Protein AF-A0A7S0EBN7-F1 (afdb_monomer_lite)

Organism: NCBI:txid3032

Foldseek 3Di:
DDDDDDDDDDDDDDDPPPPPLQQDFQRWKWFADPPPRFIFIFGFHDQDPDPCSQWTWTQGQQQRDTDIDGPVRIDHDDFQQWKWFDAQNDTFIWTFHDQDPNDTAIATPPDDGDRCDCVRDVRDNVRIGHDQFFDRQDFQAWKWFQDDDPPDHTDTFIFTFHGWDADPPRFIWTWTQTPVRDTDIFGRDNVTMTHDPVSSVCSVVVDPVVVVVVVVVVCVVVVVPDDPVVVVVVCVVVVNDDDDDPPDDDDDDDDDDDPDPPPPPQDQDDQPPPQKDFDAFQDFLLVVCSNNVADSVVQCVQVVVDPPRDRGDGDHGRDITGTDPCVVVCVVVDDDDDDDD

Sequence (341 aa):
KEPSTPSTPRLKLFSRDDCPGIIQENALVELRDDHDRTYGIGRIAEVPSGRDFAQVKIRMELHEDIVNCKVSAIRPLRANTPVEIELDGSWFRARVKNFENGIYVLSMEESKDIKVTEEHVPCCSQYIRLHRDIPSGRRGEVVEVRHKHGNAKRKWVTGEVISVGEGSGNDLQLSVKLQSGEEVKVPWNSEHARLSEEEKANIRSGSSQGEAALAEELTLKEMKDFGDDDVLAWMKVKGILGIKTDGSLARLEYLVHLGEEEEKNPKSVELPPGGVYTAIDGERVKDIAKRYGVNLAKVLELNSHYVGLQANSRLLHNTKIILPPRSHLRWLSGVPQCTEF

pLDDT: mean 75.25, std 21.84, range [22.0, 98.25]

Structure (mmCIF, N/CA/C/O backbone):
data_AF-A0A7S0EBN7-F1
#
_entry.id   AF-A0A7S0EBN7-F1
#
loop_
_atom_site.group_PDB
_atom_site.id
_atom_site.type_symbol
_atom_site.label_atom_id
_atom_site.label_alt_id
_atom_site.label_comp_id
_atom_site.label_asym_id
_atom_site.label_entity_id
_atom_site.label_seq_id
_atom_site.pdbx_PDB_ins_code
_atom_site.Cartn_x
_atom_site.Cartn_y
_atom_site.Cartn_z
_atom_site.occupancy
_atom_site.B_iso_or_equiv
_atom_site.auth_seq_id
_atom_site.auth_comp_id
_atom_site.auth_asym_id
_atom_site.auth_atom_id
_atom_site.pdbx_PDB_model_num
ATOM 1 N N . LYS A 1 1 ? 29.703 48.808 -24.747 1.00 48.81 1 LYS A N 1
ATOM 2 C CA . LYS A 1 1 ? 29.004 47.633 -25.321 1.00 48.81 1 LYS A CA 1
ATOM 3 C C . LYS A 1 1 ? 29.217 46.485 -24.351 1.00 48.81 1 LYS A C 1
ATOM 5 O O . LYS A 1 1 ? 30.275 45.876 -24.380 1.00 48.81 1 LYS A O 1
ATOM 10 N N . GLU A 1 2 ? 28.282 46.306 -23.426 1.00 39.97 2 GLU A N 1
ATOM 11 C CA . GLU A 1 2 ? 28.306 45.209 -22.455 1.00 39.97 2 GLU A CA 1
ATOM 12 C C . GLU A 1 2 ? 27.790 43.918 -23.114 1.00 39.97 2 GLU A C 1
ATOM 14 O O . GLU A 1 2 ? 26.939 44.005 -24.007 1.00 39.97 2 GLU A O 1
ATOM 19 N N . PRO A 1 3 ? 28.312 42.735 -22.741 1.00 42.38 3 PRO A N 1
ATOM 20 C CA . PRO A 1 3 ? 27.875 41.472 -23.317 1.00 42.38 3 PRO A CA 1
ATOM 21 C C . PRO A 1 3 ? 26.485 41.090 -22.794 1.00 42.38 3 PRO A C 1
ATOM 23 O O . PRO A 1 3 ? 26.247 41.022 -21.591 1.00 42.38 3 PRO A O 1
ATOM 26 N N . SER A 1 4 ? 25.568 40.834 -23.726 1.00 42.84 4 SER A N 1
ATOM 27 C CA . SER A 1 4 ? 24.212 40.360 -23.463 1.00 42.84 4 SER A CA 1
ATOM 28 C C . SER A 1 4 ? 24.235 39.018 -22.729 1.00 42.84 4 SER A C 1
ATOM 30 O O . SER A 1 4 ? 24.788 38.040 -23.235 1.00 42.84 4 SER A O 1
ATOM 32 N N . THR A 1 5 ? 23.600 38.965 -21.563 1.00 43.22 5 THR A N 1
ATOM 33 C CA . THR A 1 5 ? 23.312 37.733 -20.825 1.00 43.22 5 THR A CA 1
ATOM 34 C C . THR A 1 5 ? 22.406 36.810 -21.651 1.00 43.22 5 THR A C 1
ATOM 36 O O . THR A 1 5 ? 21.425 37.281 -22.233 1.00 43.22 5 THR A O 1
ATOM 39 N N . PRO A 1 6 ? 22.698 35.497 -21.726 1.00 31.48 6 PRO A N 1
ATOM 40 C CA . PRO A 1 6 ? 21.846 34.557 -22.439 1.00 31.48 6 PRO A CA 1
ATOM 41 C C . PRO A 1 6 ? 20.510 34.422 -21.705 1.00 31.48 6 PRO A C 1
ATOM 43 O O . PRO A 1 6 ? 20.455 34.109 -20.516 1.00 31.48 6 PRO A O 1
ATOM 46 N N . SER A 1 7 ? 19.426 34.686 -22.431 1.00 32.31 7 SER A N 1
ATOM 47 C CA . SER A 1 7 ? 18.057 34.535 -21.955 1.00 32.31 7 SER A CA 1
ATOM 48 C C . SER A 1 7 ? 17.787 33.084 -21.561 1.00 32.31 7 SER A C 1
ATOM 50 O O . SER A 1 7 ? 17.829 32.187 -22.404 1.00 32.31 7 SER A O 1
ATOM 52 N N . THR A 1 8 ? 17.470 32.866 -20.289 1.00 28.20 8 THR A N 1
ATOM 53 C CA . THR A 1 8 ? 16.968 31.597 -19.761 1.00 28.20 8 THR A CA 1
ATOM 54 C C . THR A 1 8 ? 15.712 31.180 -20.536 1.00 28.20 8 THR A C 1
ATOM 56 O O . THR A 1 8 ? 14.820 32.019 -20.719 1.00 28.20 8 THR A O 1
ATOM 59 N N . PRO A 1 9 ? 15.584 29.920 -20.991 1.00 24.27 9 PRO A N 1
ATOM 60 C CA . PRO A 1 9 ? 14.366 29.476 -21.650 1.00 24.27 9 PRO A CA 1
ATOM 61 C C . PRO A 1 9 ? 13.200 29.539 -20.657 1.00 24.27 9 PRO A C 1
ATOM 63 O O . PRO A 1 9 ? 13.160 28.831 -19.653 1.00 24.27 9 PRO A O 1
ATOM 66 N N . ARG A 1 10 ? 12.241 30.425 -20.941 1.00 28.11 10 ARG A N 1
ATOM 67 C CA . ARG A 1 10 ? 10.938 30.471 -20.274 1.00 28.11 10 ARG A CA 1
ATOM 68 C C . ARG A 1 10 ? 10.101 29.297 -20.774 1.00 28.11 10 ARG A C 1
ATOM 70 O O . ARG A 1 10 ? 9.486 29.394 -21.831 1.00 28.11 10 ARG A O 1
ATOM 77 N N . LEU A 1 11 ? 10.025 28.227 -19.992 1.00 22.00 11 LEU A N 1
ATOM 78 C CA . LEU A 1 11 ? 8.931 27.266 -20.102 1.00 22.00 11 LEU A CA 1
ATOM 79 C C . LEU A 1 11 ? 7.745 27.794 -19.288 1.00 22.00 11 LEU A C 1
ATOM 81 O O . LEU A 1 11 ? 7.757 27.806 -18.061 1.00 22.00 11 LEU A O 1
ATOM 85 N N . LYS A 1 12 ? 6.732 28.285 -20.004 1.00 27.62 12 LYS A N 1
ATOM 86 C CA . LYS A 1 12 ? 5.383 28.526 -19.492 1.00 27.62 12 LYS A CA 1
ATOM 87 C C . LYS A 1 12 ? 4.429 27.616 -20.253 1.00 27.62 12 LYS A C 1
ATOM 89 O O . LYS A 1 12 ? 4.254 27.812 -21.450 1.00 27.62 12 LYS A O 1
ATOM 94 N N . LEU A 1 13 ? 3.815 26.683 -19.531 1.00 22.42 13 LEU A N 1
ATOM 95 C CA . LEU A 1 13 ? 2.365 26.511 -19.364 1.00 22.42 13 LEU A CA 1
ATOM 96 C C . LEU A 1 13 ? 2.164 25.189 -18.610 1.00 22.42 13 LEU A C 1
ATOM 98 O O . LEU A 1 13 ? 2.277 24.116 -19.192 1.00 22.42 13 LEU A O 1
ATOM 102 N N . PHE A 1 14 ? 1.925 25.284 -17.300 1.00 27.69 14 PHE A N 1
ATOM 103 C CA . PHE A 1 14 ? 1.510 24.147 -16.482 1.00 27.69 14 PHE A CA 1
ATOM 104 C C . PHE A 1 14 ? 0.064 23.799 -16.845 1.00 27.69 14 PHE A C 1
ATOM 106 O O . PHE A 1 14 ? -0.834 24.639 -16.746 1.00 27.69 14 PHE A O 1
ATOM 113 N N . SER A 1 15 ? -0.109 22.581 -17.348 1.00 29.55 15 SER A N 1
ATOM 114 C CA . SER A 1 15 ? -1.389 21.936 -17.618 1.00 29.55 15 SER A CA 1
ATOM 115 C C . SER A 1 15 ? -1.891 21.257 -16.343 1.00 29.55 15 SER A C 1
ATOM 117 O O . SER A 1 15 ? -1.127 20.995 -15.423 1.00 29.55 15 SER A O 1
ATOM 119 N N . ARG A 1 16 ? -3.191 20.981 -16.320 1.00 33.75 16 ARG A N 1
ATOM 120 C CA . ARG A 1 16 ? -4.059 20.442 -15.262 1.00 33.75 16 ARG A CA 1
ATOM 121 C C . ARG A 1 16 ? -3.734 18.972 -14.885 1.00 33.75 16 ARG A C 1
ATOM 123 O O . ARG A 1 16 ? -4.637 18.228 -14.515 1.00 33.75 16 ARG A O 1
ATOM 130 N N . ASP A 1 17 ? -2.453 18.600 -14.981 1.00 36.44 17 ASP A N 1
ATOM 131 C CA . ASP A 1 17 ? -1.838 17.264 -14.907 1.00 36.44 17 ASP A CA 1
ATOM 132 C C . ASP A 1 17 ? -1.072 17.017 -13.582 1.00 36.44 17 ASP A C 1
ATOM 134 O O . ASP A 1 17 ? -0.189 16.164 -13.517 1.00 36.44 17 ASP A O 1
ATOM 138 N N . ASP A 1 18 ? -1.397 17.730 -12.498 1.00 40.16 18 ASP A N 1
ATOM 139 C CA . ASP A 1 18 ? -0.690 17.664 -11.203 1.00 40.16 18 ASP A CA 1
ATOM 140 C C . ASP A 1 18 ? -1.050 16.427 -10.342 1.00 40.16 18 ASP A C 1
ATOM 142 O O . ASP A 1 18 ? -1.353 16.541 -9.155 1.00 40.16 18 ASP A O 1
ATOM 146 N N . CYS A 1 19 ? -1.012 15.219 -10.913 1.00 47.03 19 CYS A N 1
ATOM 147 C CA . CYS A 1 19 ? -1.007 13.956 -10.152 1.00 47.03 19 CYS A CA 1
ATOM 148 C C . CYS A 1 19 ? 0.008 12.898 -10.659 1.00 47.03 19 CYS A C 1
ATOM 150 O O . CYS A 1 19 ? -0.277 11.704 -10.536 1.00 47.03 19 CYS A O 1
ATOM 152 N N . PRO A 1 20 ? 1.207 13.245 -11.185 1.00 50.91 20 PRO A N 1
ATOM 153 C CA . PRO A 1 20 ? 2.133 12.236 -11.719 1.00 50.91 20 PRO A CA 1
ATOM 154 C C . PRO A 1 20 ? 2.699 11.291 -10.640 1.00 50.91 20 PRO A C 1
ATOM 156 O O . PRO A 1 20 ? 3.229 10.231 -10.964 1.00 50.91 20 PRO A O 1
ATOM 159 N N . GLY A 1 21 ? 2.589 11.654 -9.356 1.00 60.09 21 GLY A N 1
ATOM 160 C CA . GLY A 1 21 ? 3.093 10.839 -8.247 1.00 60.09 21 GLY A CA 1
ATOM 161 C C . GLY A 1 21 ? 2.123 9.774 -7.725 1.00 60.09 21 GLY A C 1
ATOM 162 O O . GLY A 1 21 ? 2.570 8.784 -7.166 1.00 60.09 21 GLY A O 1
ATOM 163 N N . ILE A 1 22 ? 0.807 9.961 -7.877 1.00 63.28 22 ILE A N 1
ATOM 164 C CA . ILE A 1 22 ? -0.190 9.067 -7.252 1.00 63.28 22 ILE A CA 1
ATOM 165 C C . ILE A 1 22 ? -0.503 7.880 -8.159 1.00 63.28 22 ILE A C 1
ATOM 167 O O . ILE A 1 22 ? -0.704 6.770 -7.680 1.00 63.28 22 ILE A O 1
ATOM 171 N N . ILE A 1 23 ? -0.548 8.112 -9.472 1.00 80.44 23 ILE A N 1
ATOM 172 C CA . ILE A 1 23 ? -0.975 7.122 -10.462 1.00 80.44 23 ILE A CA 1
ATOM 173 C C . ILE A 1 23 ? 0.239 6.320 -10.934 1.00 80.44 23 ILE A C 1
ATOM 175 O O . ILE A 1 23 ? 0.684 6.429 -12.074 1.00 80.44 23 ILE A O 1
ATOM 179 N N . GLN A 1 24 ? 0.813 5.548 -10.020 1.00 85.12 24 GLN A N 1
ATOM 180 C CA . GLN A 1 24 ? 1.884 4.602 -10.315 1.00 85.12 24 GLN A CA 1
ATOM 181 C C . GLN A 1 24 ? 1.431 3.205 -9.912 1.00 85.12 24 GLN A C 1
ATOM 183 O O . GLN A 1 24 ? 0.720 3.042 -8.921 1.00 85.12 24 GLN A O 1
ATOM 188 N N . GLU A 1 25 ? 1.828 2.189 -10.673 1.00 85.94 25 GLU A N 1
ATOM 189 C CA . GLU A 1 25 ? 1.568 0.805 -10.283 1.00 85.94 25 GLU A CA 1
ATOM 190 C C . GLU A 1 25 ? 2.145 0.530 -8.887 1.00 85.94 25 GLU A C 1
ATOM 192 O O . GLU A 1 25 ? 3.212 1.013 -8.511 1.00 85.94 25 GLU A O 1
ATOM 197 N N . ASN A 1 26 ? 1.396 -0.233 -8.100 1.00 85.25 26 ASN A N 1
ATOM 198 C CA . ASN A 1 26 ? 1.597 -0.527 -6.686 1.00 85.25 26 ASN A CA 1
ATOM 199 C C . ASN A 1 26 ? 1.487 0.663 -5.719 1.00 85.25 26 ASN A C 1
ATOM 201 O O . ASN A 1 26 ? 1.681 0.454 -4.513 1.00 85.25 26 ASN A O 1
ATOM 205 N N . ALA A 1 27 ? 1.162 1.881 -6.174 1.00 86.06 27 ALA A N 1
ATOM 206 C CA . ALA A 1 27 ? 0.922 3.025 -5.290 1.00 86.06 27 ALA A CA 1
ATOM 207 C C . ALA A 1 27 ? -0.227 2.726 -4.321 1.00 86.06 27 ALA A C 1
ATOM 209 O O . ALA A 1 27 ? -1.299 2.291 -4.742 1.00 86.06 27 ALA A O 1
ATOM 210 N N . LEU A 1 28 ? 0.011 2.942 -3.025 1.00 86.62 28 LEU A N 1
ATOM 211 C CA . LEU A 1 28 ? -0.984 2.748 -1.974 1.00 86.62 28 LEU A CA 1
ATOM 212 C C . LEU A 1 28 ? -1.903 3.972 -1.944 1.00 86.62 28 LEU A C 1
ATOM 214 O O . LEU A 1 28 ? -1.422 5.096 -1.829 1.00 86.62 28 LEU A O 1
ATOM 218 N N . VAL A 1 29 ? -3.207 3.762 -2.075 1.00 91.19 29 VAL A N 1
ATOM 219 C CA . VAL A 1 29 ? -4.201 4.828 -2.231 1.00 91.19 29 VAL A CA 1
ATOM 220 C C . VAL A 1 29 ? -5.430 4.561 -1.369 1.00 91.19 29 VAL A C 1
ATOM 222 O O . VAL A 1 29 ? -5.769 3.415 -1.073 1.00 91.19 29 VAL A O 1
ATOM 225 N N . GLU A 1 30 ? -6.122 5.632 -0.988 1.00 89.50 30 GLU A N 1
ATOM 226 C CA . GLU A 1 30 ? -7.495 5.547 -0.493 1.00 89.50 30 GLU A CA 1
ATOM 227 C C . GLU A 1 30 ? -8.447 5.632 -1.685 1.00 89.50 30 GLU A C 1
ATOM 229 O O . GLU A 1 30 ? -8.383 6.575 -2.479 1.00 89.50 30 GLU A O 1
ATOM 234 N N . LEU A 1 31 ? -9.344 4.661 -1.787 1.00 90.69 31 LEU A N 1
ATOM 235 C CA . LEU A 1 31 ? -10.427 4.611 -2.754 1.00 90.69 31 LEU A CA 1
ATOM 236 C C . LEU A 1 31 ? -11.720 5.050 -2.074 1.00 90.69 31 LEU A C 1
ATOM 238 O O . LEU A 1 31 ? -12.110 4.476 -1.064 1.00 90.69 31 LEU A O 1
ATOM 242 N N . ARG A 1 32 ? -12.405 6.039 -2.638 1.00 88.69 32 ARG A N 1
ATOM 243 C CA . ARG A 1 32 ? -13.761 6.412 -2.240 1.00 88.69 32 ARG A CA 1
ATOM 244 C C . ARG A 1 32 ? -14.781 5.544 -2.970 1.00 88.69 32 ARG A C 1
ATOM 246 O O . ARG A 1 32 ? -14.778 5.523 -4.199 1.00 88.69 32 ARG A O 1
ATOM 253 N N . ASP A 1 33 ? -15.683 4.911 -2.233 1.00 81.94 33 ASP A N 1
ATOM 254 C CA . ASP A 1 33 ? -16.882 4.311 -2.813 1.00 81.94 33 ASP A CA 1
ATOM 255 C C . ASP A 1 33 ? -17.941 5.410 -3.028 1.00 81.94 33 ASP A C 1
ATOM 257 O O . ASP A 1 33 ? -18.313 6.155 -2.114 1.00 81.94 33 ASP A O 1
ATOM 261 N N . ASP A 1 34 ? -18.392 5.568 -4.273 1.00 80.19 34 ASP A N 1
ATOM 262 C CA . ASP A 1 34 ? -19.379 6.580 -4.654 1.00 80.19 34 ASP A CA 1
ATOM 263 C C . ASP A 1 34 ? -20.783 6.267 -4.100 1.00 80.19 34 ASP A C 1
ATOM 265 O O . ASP A 1 34 ? -21.582 7.192 -3.915 1.00 80.19 34 ASP A O 1
ATOM 269 N N . HIS A 1 35 ? -21.094 4.997 -3.816 1.00 77.06 35 HIS A N 1
ATOM 270 C CA . HIS A 1 35 ? -22.419 4.569 -3.371 1.00 77.06 35 HIS A CA 1
ATOM 271 C C . HIS A 1 35 ? -22.694 4.928 -1.913 1.00 77.06 35 HIS A C 1
ATOM 273 O O . HIS A 1 35 ? -23.762 5.458 -1.601 1.00 77.06 35 HIS A O 1
ATOM 279 N N . ASP A 1 36 ? -21.741 4.668 -1.023 1.00 75.81 36 ASP A N 1
ATOM 280 C CA . ASP A 1 36 ? -21.916 4.848 0.421 1.00 75.81 36 ASP A CA 1
ATOM 281 C C . ASP A 1 36 ? -20.991 5.918 1.025 1.00 75.81 36 ASP A C 1
ATOM 283 O O . ASP A 1 36 ? -21.105 6.243 2.208 1.00 75.81 36 ASP A O 1
ATOM 287 N N . ARG A 1 37 ? -20.135 6.539 0.198 1.00 77.38 37 ARG A N 1
ATOM 288 C CA . ARG A 1 37 ? -19.129 7.534 0.603 1.00 77.38 37 ARG A CA 1
ATOM 289 C C . ARG A 1 37 ? -18.125 6.996 1.620 1.00 77.38 37 ARG A C 1
ATOM 291 O O . ARG A 1 37 ? -17.497 7.800 2.315 1.00 77.38 37 ARG A O 1
ATOM 298 N N . THR A 1 38 ? -17.971 5.680 1.705 1.00 76.31 38 THR A N 1
ATOM 299 C CA . THR A 1 38 ? -16.921 5.061 2.503 1.00 76.31 38 THR A CA 1
ATOM 300 C C . THR A 1 38 ? -15.591 5.123 1.766 1.00 76.31 38 THR A C 1
ATOM 302 O O . THR A 1 38 ? -15.512 5.479 0.585 1.00 76.31 38 THR A O 1
ATOM 305 N N . TYR A 1 39 ? -14.521 4.846 2.503 1.00 80.44 39 TYR A N 1
ATOM 306 C CA . TYR A 1 39 ? -13.183 4.773 1.950 1.00 80.44 39 TYR A CA 1
ATOM 307 C C . TYR A 1 39 ? -12.607 3.392 2.224 1.00 80.44 39 TYR A C 1
ATOM 309 O O . TYR A 1 39 ? -12.605 2.944 3.368 1.00 80.44 39 TYR A O 1
ATOM 317 N N . GLY A 1 40 ? -12.114 2.747 1.174 1.00 82.38 40 GLY A N 1
ATOM 318 C CA . GLY A 1 40 ? -11.268 1.567 1.256 1.00 82.38 40 GLY A CA 1
ATOM 319 C C . GLY A 1 40 ? -9.817 1.929 0.955 1.00 82.38 40 GLY A C 1
ATOM 320 O O . GLY A 1 40 ? -9.523 3.009 0.443 1.00 82.38 40 GLY A O 1
ATOM 321 N N . ILE A 1 41 ? -8.894 1.023 1.259 1.00 86.38 41 ILE A N 1
ATOM 322 C CA . ILE A 1 41 ? -7.474 1.192 0.940 1.00 86.38 41 ILE A CA 1
ATOM 323 C C . ILE A 1 41 ? -7.040 0.055 0.024 1.00 86.38 41 ILE A C 1
ATOM 325 O O . ILE A 1 41 ? -7.359 -1.114 0.251 1.00 86.38 41 ILE A O 1
ATOM 329 N N . GLY A 1 42 ? -6.298 0.409 -1.017 1.00 89.12 42 GLY A N 1
ATOM 330 C CA . GLY A 1 42 ? -5.780 -0.551 -1.977 1.00 89.12 42 GLY A CA 1
ATOM 331 C C . GLY A 1 42 ? -4.552 -0.029 -2.700 1.00 89.12 42 GLY A C 1
ATOM 332 O O . GLY A 1 42 ? -4.107 1.099 -2.490 1.00 89.12 42 GLY A O 1
ATOM 333 N N . ARG A 1 43 ? -3.998 -0.868 -3.566 1.00 91.88 43 ARG A N 1
ATOM 334 C CA . ARG A 1 43 ? -2.891 -0.531 -4.454 1.00 91.88 43 ARG A CA 1
ATOM 335 C C . ARG A 1 43 ? -3.358 -0.421 -5.882 1.00 91.88 43 ARG A C 1
ATOM 337 O O . ARG A 1 43 ? -4.135 -1.254 -6.333 1.00 91.88 43 ARG A O 1
ATOM 344 N N . ILE A 1 44 ? -2.820 0.531 -6.626 1.00 91.75 44 ILE A N 1
ATOM 345 C CA . ILE A 1 44 ? -3.031 0.581 -8.073 1.00 91.75 44 ILE A CA 1
ATOM 346 C C . ILE A 1 44 ? -2.399 -0.667 -8.702 1.00 91.75 44 ILE A C 1
ATOM 348 O O . ILE A 1 44 ? -1.185 -0.820 -8.705 1.00 91.75 44 ILE A O 1
ATOM 352 N N . ALA A 1 45 ? -3.223 -1.581 -9.200 1.00 92.38 45 ALA A N 1
ATOM 353 C CA . ALA A 1 45 ? -2.787 -2.826 -9.822 1.00 92.38 45 ALA A CA 1
ATOM 354 C C . ALA A 1 45 ? -2.401 -2.625 -11.291 1.00 92.38 45 ALA A C 1
ATOM 356 O O . ALA A 1 45 ? -1.461 -3.249 -11.765 1.00 92.38 45 ALA A O 1
ATOM 357 N N . GLU A 1 46 ? -3.131 -1.762 -12.000 1.00 92.38 46 GLU A N 1
ATOM 358 C CA . GLU A 1 46 ? -2.900 -1.476 -13.416 1.00 92.38 46 GLU A CA 1
ATOM 359 C C . GLU A 1 46 ? -3.274 -0.021 -13.704 1.00 92.38 46 GLU A C 1
ATOM 361 O O . GLU A 1 46 ? -4.378 0.433 -13.366 1.00 92.38 46 GLU A O 1
ATOM 366 N N . VAL A 1 47 ? -2.357 0.699 -14.350 1.00 90.38 47 VAL A N 1
ATOM 367 C CA . VAL A 1 47 ? -2.627 2.016 -14.932 1.00 90.38 47 VAL A CA 1
ATOM 368 C C . VAL A 1 47 ? -2.855 1.806 -16.429 1.00 90.38 47 VAL A C 1
ATOM 370 O O . VAL A 1 47 ? -1.917 1.408 -17.122 1.00 90.38 47 VAL A O 1
ATOM 373 N N . PRO A 1 48 ? -4.068 2.040 -16.962 1.00 86.50 48 PRO A N 1
ATOM 374 C CA . PRO A 1 48 ? -4.322 1.799 -18.373 1.00 86.50 48 PRO A CA 1
ATOM 375 C C . PRO A 1 48 ? -3.392 2.647 -19.243 1.00 86.50 48 PRO A C 1
ATOM 377 O O . PRO A 1 48 ? -3.234 3.854 -19.047 1.00 86.50 48 PRO A O 1
ATOM 380 N N . SER A 1 49 ? -2.777 2.000 -20.231 1.00 78.56 49 SER A N 1
ATOM 381 C CA . SER A 1 49 ? -1.951 2.679 -21.224 1.00 78.56 49 SER A CA 1
ATOM 382 C C . SER A 1 49 ? -2.853 3.332 -22.278 1.00 78.56 49 SER A C 1
ATOM 384 O O . SER A 1 49 ? -3.570 2.661 -23.016 1.00 78.56 49 SER A O 1
ATOM 386 N N . GLY A 1 50 ? -2.876 4.665 -22.341 1.00 77.38 50 GLY A N 1
ATOM 387 C CA . GLY A 1 50 ? -3.727 5.387 -23.290 1.00 77.38 50 GLY A CA 1
ATOM 388 C C . GLY A 1 50 ? -3.962 6.843 -22.905 1.00 77.38 50 GLY A C 1
ATOM 389 O O . GLY A 1 50 ? -3.396 7.337 -21.939 1.00 77.38 50 GLY A O 1
ATOM 390 N N . ARG A 1 51 ? -4.796 7.553 -23.676 1.00 72.88 51 ARG A N 1
ATOM 391 C CA . ARG A 1 51 ? -5.234 8.918 -23.316 1.00 72.88 51 ARG A CA 1
ATOM 392 C C . ARG A 1 51 ? -6.340 8.924 -22.258 1.00 72.88 51 ARG A C 1
ATOM 394 O O . ARG A 1 51 ? -6.592 9.964 -21.658 1.00 72.88 51 ARG A O 1
ATOM 401 N N . ASP A 1 52 ? -6.961 7.773 -22.019 1.00 70.81 52 ASP A N 1
ATOM 402 C CA . ASP A 1 52 ? -8.079 7.625 -21.097 1.00 70.81 52 ASP A CA 1
ATOM 403 C C . ASP A 1 52 ? -7.587 7.185 -19.713 1.00 70.81 52 ASP A C 1
ATOM 405 O O . ASP A 1 52 ? -7.867 6.085 -19.246 1.00 70.81 52 ASP A O 1
ATOM 409 N N . PHE A 1 53 ? -6.906 8.091 -19.005 1.00 74.25 53 PHE A N 1
ATOM 410 C CA . PHE A 1 53 ? -6.595 7.951 -17.570 1.00 74.25 53 PHE A CA 1
ATOM 411 C C . PHE A 1 53 ? -7.838 8.137 -16.682 1.00 74.25 53 PHE A C 1
ATOM 413 O O . PHE A 1 53 ? -7.752 8.579 -15.540 1.00 74.25 53 PHE A O 1
ATOM 420 N N . ALA A 1 54 ? -9.034 7.875 -17.212 1.00 85.94 54 ALA A N 1
ATOM 421 C CA . ALA A 1 54 ? -10.274 8.078 -16.481 1.00 85.94 54 ALA A CA 1
ATOM 422 C C . ALA A 1 54 ? -10.464 7.016 -15.393 1.00 85.94 54 ALA A C 1
ATOM 424 O O . ALA A 1 54 ? -11.142 7.289 -14.401 1.00 85.94 54 ALA A O 1
ATOM 425 N N . GLN A 1 55 ? -9.879 5.828 -15.574 1.00 91.62 55 GLN A N 1
ATOM 426 C CA . GLN A 1 55 ? -10.032 4.688 -14.678 1.00 91.62 55 GLN A CA 1
ATOM 427 C C . GLN A 1 55 ? -8.687 4.040 -14.349 1.00 91.62 55 GLN A C 1
ATOM 429 O O . GLN A 1 55 ? -7.756 4.110 -15.141 1.00 91.62 55 GLN A O 1
ATOM 434 N N . VAL A 1 56 ? -8.599 3.404 -13.187 1.00 93.12 56 VAL A N 1
ATOM 435 C CA . VAL A 1 56 ? -7.481 2.545 -12.776 1.00 93.12 56 VAL A CA 1
ATOM 436 C C . VAL A 1 56 ? -8.036 1.268 -12.157 1.00 93.12 56 VAL A C 1
ATOM 438 O O . VAL A 1 56 ? -9.148 1.265 -11.620 1.00 93.12 56 VAL A O 1
ATOM 441 N N . LYS A 1 57 ? -7.263 0.182 -12.222 1.00 93.62 57 LYS A N 1
ATOM 442 C CA . LYS A 1 57 ? -7.559 -1.027 -11.448 1.00 93.62 57 LYS A CA 1
ATOM 443 C C . LYS A 1 57 ? -6.864 -0.929 -10.108 1.00 93.62 57 LYS A C 1
ATOM 445 O O . LYS A 1 57 ? -5.663 -0.672 -10.064 1.00 93.62 57 LYS A O 1
ATOM 450 N N . ILE A 1 58 ? -7.593 -1.170 -9.029 1.00 91.81 58 ILE A N 1
ATOM 451 C CA . ILE A 1 58 ? -7.057 -1.188 -7.671 1.00 91.81 58 ILE A CA 1
ATOM 452 C C . ILE A 1 58 ? -7.212 -2.582 -7.092 1.00 91.81 58 ILE A C 1
ATOM 454 O O . ILE A 1 58 ? -8.322 -3.096 -7.053 1.00 91.81 58 ILE A O 1
ATOM 458 N N . ARG A 1 59 ? -6.115 -3.163 -6.606 1.00 92.75 59 ARG A N 1
ATOM 459 C CA . ARG A 1 59 ? -6.125 -4.353 -5.755 1.00 92.75 59 ARG A CA 1
ATOM 460 C C . ARG A 1 59 ? -6.321 -3.929 -4.301 1.00 92.75 59 ARG A C 1
ATOM 462 O O . ARG A 1 59 ? -5.491 -3.197 -3.764 1.00 92.75 59 ARG A O 1
ATOM 469 N N . MET A 1 60 ? -7.389 -4.378 -3.660 1.00 87.56 60 MET A N 1
ATOM 470 C CA . MET A 1 60 ? -7.680 -4.066 -2.258 1.00 87.56 60 MET A CA 1
ATOM 471 C C . MET A 1 60 ? -6.715 -4.822 -1.328 1.00 87.56 60 MET A C 1
ATOM 473 O O . MET A 1 60 ? -6.517 -6.021 -1.496 1.00 87.56 60 MET A O 1
ATOM 477 N N . GLU A 1 61 ? -6.119 -4.142 -0.340 1.00 80.44 61 GLU A N 1
ATOM 478 C CA . GLU A 1 61 ? -5.042 -4.716 0.502 1.00 80.44 61 GLU A CA 1
ATOM 479 C C . GLU A 1 61 ? -5.485 -5.910 1.361 1.00 80.44 61 GLU A C 1
ATOM 481 O O . GLU A 1 61 ? -4.661 -6.750 1.706 1.00 80.44 61 GLU A O 1
ATOM 486 N N . LEU A 1 62 ? -6.768 -5.986 1.724 1.00 74.38 62 LEU A N 1
ATOM 487 C CA . LEU A 1 62 ? -7.264 -6.979 2.687 1.00 74.38 62 LEU A CA 1
ATOM 488 C C . LEU A 1 62 ? -8.079 -8.112 2.061 1.00 74.38 62 LEU A C 1
ATOM 490 O O . LEU A 1 62 ? -8.267 -9.140 2.704 1.00 74.38 62 LEU A O 1
ATOM 494 N N . HIS A 1 63 ? -8.534 -7.948 0.820 1.00 71.62 63 HIS A N 1
ATOM 495 C CA . HIS A 1 63 ? -9.398 -8.927 0.151 1.00 71.62 63 HIS A CA 1
ATOM 496 C C . HIS A 1 63 ? -8.832 -9.430 -1.178 1.00 71.62 63 HIS A C 1
ATOM 498 O O . HIS A 1 63 ? -9.434 -10.295 -1.794 1.00 71.62 63 HIS A O 1
ATOM 504 N N . GLU A 1 64 ? -7.699 -8.890 -1.640 1.00 79.19 64 GLU A N 1
ATOM 505 C CA . GLU A 1 64 ? -7.089 -9.181 -2.950 1.00 79.19 64 GLU A CA 1
ATOM 506 C C . GLU A 1 64 ? -7.983 -8.898 -4.179 1.00 79.19 64 GLU A C 1
ATOM 508 O O . GLU A 1 64 ? -7.508 -8.987 -5.314 1.00 79.19 64 GLU A O 1
ATOM 513 N N . ASP A 1 65 ? -9.227 -8.456 -3.971 1.00 86.56 65 ASP A N 1
ATOM 514 C CA . ASP A 1 65 ? -10.163 -8.038 -5.010 1.00 86.56 65 ASP A CA 1
ATOM 515 C C . ASP A 1 65 ? -9.592 -6.923 -5.883 1.00 86.56 65 ASP A C 1
ATOM 517 O O . ASP A 1 65 ? -8.988 -5.965 -5.390 1.00 86.56 65 ASP A O 1
ATOM 521 N N . ILE A 1 66 ? -9.846 -7.013 -7.190 1.00 90.69 66 ILE A N 1
ATOM 522 C CA . ILE A 1 66 ? -9.489 -5.973 -8.155 1.00 90.69 66 ILE A CA 1
ATOM 523 C C . ILE A 1 66 ? -10.740 -5.184 -8.539 1.00 90.69 66 ILE A C 1
ATOM 525 O O . ILE A 1 66 ? -11.651 -5.709 -9.177 1.00 90.69 66 ILE A O 1
ATOM 529 N N . VAL A 1 67 ? -10.758 -3.896 -8.203 1.00 91.19 67 VAL A N 1
ATOM 530 C CA . VAL A 1 67 ? -11.865 -2.977 -8.480 1.00 91.19 67 VAL A CA 1
ATOM 531 C C . VAL A 1 67 ? -11.456 -1.981 -9.563 1.00 91.19 67 VAL A C 1
ATOM 533 O O . VAL A 1 67 ? -10.386 -1.378 -9.495 1.00 91.19 67 VAL A O 1
ATOM 536 N N . ASN A 1 68 ? -12.318 -1.779 -10.562 1.00 92.75 68 ASN A N 1
ATOM 537 C CA . ASN A 1 68 ? -12.174 -0.678 -11.516 1.00 92.75 68 ASN A CA 1
ATOM 538 C C . ASN A 1 68 ? -12.758 0.592 -10.898 1.00 92.75 68 ASN A C 1
ATOM 540 O O . ASN A 1 68 ? -13.946 0.630 -10.577 1.00 92.75 68 ASN A O 1
ATOM 544 N N . CYS A 1 69 ? -11.964 1.648 -10.768 1.00 90.88 69 CYS A N 1
ATOM 545 C CA . CYS A 1 69 ? -12.430 2.905 -10.195 1.00 90.88 69 CYS A CA 1
ATOM 546 C C . CYS A 1 69 ? -11.993 4.103 -11.030 1.00 90.88 69 CYS A C 1
ATOM 548 O O . CYS A 1 69 ? -11.035 4.038 -11.798 1.00 90.88 69 CYS A O 1
ATOM 550 N N . LYS A 1 70 ? -12.709 5.222 -10.887 1.00 92.31 70 LYS A N 1
ATOM 551 C CA . LYS A 1 70 ? -12.308 6.479 -11.521 1.00 92.31 70 LYS A CA 1
ATOM 552 C C . LYS A 1 70 ? -11.097 7.056 -10.800 1.00 92.31 70 LYS A C 1
ATOM 554 O O . LYS A 1 70 ? -11.075 7.063 -9.575 1.00 92.31 70 LYS A O 1
ATOM 559 N N . VAL A 1 71 ? -10.166 7.670 -11.527 1.00 90.31 71 VAL A N 1
ATOM 560 C CA . VAL A 1 71 ? -9.035 8.390 -10.904 1.00 90.31 71 VAL A CA 1
ATOM 561 C C . VAL A 1 71 ? -9.517 9.517 -9.979 1.00 90.31 71 VAL A C 1
ATOM 563 O O . VAL A 1 71 ? -8.897 9.808 -8.969 1.00 90.31 71 VAL A O 1
ATOM 566 N N . SER A 1 72 ? -10.683 10.112 -10.234 1.00 89.88 72 SER A N 1
ATOM 567 C CA . SER A 1 72 ? -11.273 11.097 -9.315 1.00 89.88 72 SER A CA 1
ATOM 568 C C . SER A 1 72 ? -11.719 10.517 -7.963 1.00 89.88 72 SER A C 1
ATOM 570 O O . SER A 1 72 ? -12.003 11.284 -7.045 1.00 89.88 72 SER A O 1
ATOM 572 N N . ALA A 1 73 ? -11.844 9.192 -7.853 1.00 90.31 73 ALA A N 1
ATOM 573 C CA . ALA A 1 73 ? -12.231 8.490 -6.632 1.00 90.31 73 ALA A CA 1
ATOM 574 C C . ALA A 1 73 ? -11.020 8.051 -5.794 1.00 90.31 73 ALA A C 1
ATOM 576 O O . ALA A 1 73 ? -11.207 7.588 -4.670 1.00 90.31 73 ALA A O 1
ATOM 577 N N . ILE A 1 74 ? -9.796 8.199 -6.309 1.00 91.38 74 ILE A N 1
ATOM 578 C CA . ILE A 1 74 ? -8.570 7.788 -5.619 1.00 91.38 74 ILE A CA 1
ATOM 579 C C . ILE A 1 74 ? -7.859 9.013 -5.059 1.00 91.38 74 ILE A C 1
ATOM 581 O O . ILE A 1 74 ? -7.873 10.092 -5.655 1.00 91.38 74 ILE A O 1
ATOM 585 N N . ARG A 1 75 ? -7.204 8.854 -3.915 1.00 91.19 75 ARG A N 1
ATOM 586 C CA . ARG A 1 75 ? -6.323 9.881 -3.357 1.00 91.19 75 ARG A CA 1
ATOM 587 C C . ARG A 1 75 ? -5.184 9.249 -2.556 1.00 91.19 75 ARG A C 1
ATOM 589 O O . ARG A 1 75 ? -5.271 8.069 -2.213 1.00 91.19 75 ARG A O 1
ATOM 596 N N . PRO A 1 76 ? -4.136 10.012 -2.210 1.00 89.56 76 PRO A N 1
ATOM 597 C CA . PRO A 1 76 ? -3.130 9.531 -1.278 1.00 89.56 76 PRO A CA 1
ATOM 598 C C . PRO A 1 76 ? -3.756 9.228 0.086 1.00 89.56 76 PRO A C 1
ATOM 600 O O . PRO A 1 76 ? -4.734 9.875 0.470 1.00 89.56 76 PRO A O 1
ATOM 603 N N . LEU A 1 77 ? -3.142 8.312 0.841 1.00 87.06 77 LEU A N 1
ATOM 604 C CA . LEU A 1 77 ? -3.422 8.154 2.266 1.00 87.06 77 LEU A CA 1
ATOM 605 C C . LEU A 1 77 ? -3.403 9.499 2.998 1.00 87.06 77 LEU A C 1
ATOM 607 O O . LEU A 1 77 ? -2.501 10.322 2.804 1.00 87.06 77 LEU A O 1
ATOM 611 N N . ARG A 1 78 ? -4.393 9.707 3.865 1.00 87.81 78 ARG A N 1
ATOM 612 C CA . ARG A 1 78 ? -4.505 10.915 4.683 1.00 87.81 78 ARG A CA 1
ATOM 613 C C . ARG A 1 78 ? -3.415 10.993 5.736 1.00 87.81 78 ARG A C 1
ATOM 615 O O . ARG A 1 78 ? -2.904 9.974 6.200 1.00 87.81 78 ARG A O 1
ATOM 622 N N . ALA A 1 79 ? -3.155 12.212 6.200 1.00 87.44 79 ALA A N 1
ATOM 623 C CA . ALA A 1 79 ? -2.426 12.426 7.440 1.00 87.44 79 ALA A CA 1
ATOM 624 C C . ALA A 1 79 ? -3.071 11.644 8.604 1.00 87.44 79 ALA A C 1
ATOM 626 O O . ALA A 1 79 ? -4.283 11.442 8.644 1.00 87.44 79 ALA A O 1
ATOM 627 N N . ASN A 1 80 ? -2.240 11.205 9.542 1.00 85.38 80 ASN A N 1
ATOM 628 C CA . ASN A 1 80 ? -2.528 10.328 10.673 1.00 85.38 80 ASN A CA 1
ATOM 629 C C . ASN A 1 80 ? -2.984 8.902 10.333 1.00 85.38 80 ASN A C 1
ATOM 631 O O . ASN A 1 80 ? -3.194 8.125 11.273 1.00 85.38 80 ASN A O 1
ATOM 635 N N . THR A 1 81 ? -3.066 8.526 9.049 1.00 86.12 81 THR A N 1
ATOM 636 C CA . THR A 1 81 ? -3.388 7.148 8.650 1.00 86.12 81 THR A CA 1
ATOM 637 C C . THR A 1 81 ? -2.318 6.196 9.184 1.00 86.12 81 THR A C 1
ATOM 639 O O . THR A 1 81 ? -1.132 6.388 8.889 1.00 86.12 81 THR A O 1
ATOM 642 N N . PRO A 1 82 ? -2.703 5.201 9.995 1.00 86.62 82 PRO A N 1
ATOM 643 C CA . PRO A 1 82 ? -1.774 4.242 10.568 1.00 86.62 82 PRO A CA 1
ATOM 644 C C . PRO A 1 82 ? -1.350 3.202 9.525 1.00 86.62 82 PRO A C 1
ATOM 646 O O . PRO A 1 82 ? -2.180 2.564 8.878 1.00 86.62 82 PRO A O 1
ATOM 649 N N . VAL A 1 83 ? -0.042 3.027 9.380 1.00 89.94 83 VAL A N 1
ATOM 650 C CA . VAL A 1 83 ? 0.588 2.140 8.399 1.00 89.94 83 VAL A CA 1
ATOM 651 C C . VAL A 1 83 ? 1.710 1.340 9.056 1.00 89.94 83 VAL A C 1
ATOM 653 O O . VAL A 1 83 ? 2.204 1.685 10.129 1.00 89.94 83 VAL A O 1
ATOM 656 N N . GLU A 1 84 ? 2.129 0.266 8.407 1.00 88.94 84 GLU A N 1
ATOM 657 C CA . GLU A 1 84 ? 3.384 -0.416 8.695 1.00 88.94 84 GLU A CA 1
ATOM 658 C C . GLU A 1 84 ? 4.357 -0.169 7.544 1.00 88.94 84 GLU A C 1
ATOM 660 O O . GLU A 1 84 ? 3.961 -0.236 6.380 1.00 88.94 84 GLU A O 1
ATOM 665 N N . ILE A 1 85 ? 5.620 0.103 7.863 1.00 89.19 85 ILE A N 1
ATOM 666 C CA . ILE A 1 85 ? 6.698 0.236 6.884 1.00 89.19 85 ILE A CA 1
ATOM 667 C C . ILE A 1 85 ? 7.740 -0.864 7.077 1.00 89.19 85 ILE A C 1
ATOM 669 O O . ILE A 1 85 ? 8.149 -1.141 8.203 1.00 89.19 85 ILE A O 1
ATOM 673 N N . GLU A 1 86 ? 8.165 -1.494 5.989 1.00 86.62 86 GLU A N 1
ATOM 674 C CA . GLU A 1 86 ? 9.265 -2.454 5.987 1.00 86.62 86 GLU A CA 1
ATOM 675 C C . GLU A 1 86 ? 10.609 -1.726 5.863 1.00 86.62 86 GLU A C 1
ATOM 677 O O . GLU A 1 86 ? 10.869 -1.048 4.870 1.00 86.62 86 GLU A O 1
ATOM 682 N N . LEU A 1 87 ? 11.467 -1.875 6.872 1.00 82.88 87 LEU A N 1
ATOM 683 C CA . LEU A 1 87 ? 12.849 -1.395 6.882 1.00 82.88 87 LEU A CA 1
ATOM 684 C C . LEU A 1 87 ? 13.750 -2.571 7.267 1.00 82.88 87 LEU A C 1
ATOM 686 O O . LEU A 1 87 ? 13.508 -3.235 8.274 1.00 82.88 87 LEU A O 1
ATOM 690 N N . ASP A 1 88 ? 14.761 -2.862 6.449 1.00 83.56 88 ASP A N 1
ATOM 691 C CA . ASP A 1 88 ? 15.714 -3.959 6.680 1.00 83.56 88 ASP A CA 1
ATOM 692 C C . ASP A 1 88 ? 15.044 -5.324 6.965 1.00 83.56 88 ASP A C 1
ATOM 694 O O . ASP A 1 88 ? 15.486 -6.105 7.810 1.00 83.56 88 ASP A O 1
ATOM 698 N N . GLY A 1 89 ? 13.935 -5.613 6.269 1.00 83.75 89 GLY A N 1
ATOM 699 C CA . GLY A 1 89 ? 13.165 -6.858 6.411 1.00 83.75 89 GLY A CA 1
ATOM 700 C C . GLY A 1 89 ? 12.313 -6.950 7.683 1.00 83.75 89 GLY A C 1
ATOM 701 O O . GLY A 1 89 ? 11.736 -8.000 7.966 1.00 83.75 89 GLY A O 1
ATOM 702 N N . SER A 1 90 ? 12.230 -5.870 8.462 1.00 85.12 90 SER A N 1
ATOM 703 C CA . SER A 1 90 ? 11.388 -5.765 9.655 1.00 85.12 90 SER A CA 1
ATOM 704 C C . SER A 1 90 ? 10.274 -4.746 9.435 1.00 85.12 90 SER A C 1
ATOM 706 O O . SER A 1 90 ? 10.488 -3.702 8.826 1.00 85.12 90 SER A O 1
ATOM 708 N N . TRP A 1 91 ? 9.074 -5.037 9.938 1.00 86.69 91 TRP A N 1
ATOM 709 C CA . TRP A 1 91 ? 7.919 -4.143 9.823 1.00 86.69 91 TRP A CA 1
ATOM 710 C C . TRP A 1 91 ? 7.791 -3.265 11.064 1.00 86.69 91 TRP A C 1
ATOM 712 O O . TRP A 1 91 ? 7.764 -3.772 12.184 1.00 86.69 91 TRP A O 1
ATOM 722 N N . PHE A 1 92 ? 7.661 -1.959 10.857 1.00 86.31 92 PHE A N 1
ATOM 723 C CA . PHE A 1 92 ? 7.557 -0.964 11.916 1.00 86.31 92 PHE A CA 1
ATOM 724 C C . PHE A 1 92 ? 6.265 -0.168 11.810 1.00 86.31 92 PHE A C 1
ATOM 726 O O . PHE A 1 92 ? 5.815 0.163 10.715 1.00 86.31 92 PHE A O 1
ATOM 733 N N . ARG A 1 93 ? 5.692 0.192 12.960 1.00 88.44 93 ARG A N 1
ATOM 734 C CA . ARG A 1 93 ? 4.479 1.010 13.039 1.00 88.44 93 ARG A CA 1
ATOM 735 C C . ARG A 1 93 ? 4.784 2.470 12.751 1.00 88.44 93 ARG A C 1
ATOM 737 O O . ARG A 1 93 ? 5.667 3.064 13.376 1.00 88.44 93 ARG A O 1
ATOM 744 N N . ALA A 1 94 ? 4.007 3.060 11.854 1.00 90.31 94 ALA A N 1
ATOM 745 C CA . ALA A 1 94 ? 4.121 4.460 11.502 1.00 90.31 94 ALA A CA 1
ATOM 746 C C . ALA A 1 94 ? 2.755 5.106 11.235 1.00 90.31 94 ALA A C 1
ATOM 748 O O . ALA A 1 94 ? 1.719 4.452 11.123 1.00 90.31 94 ALA A O 1
ATOM 749 N N . ARG A 1 95 ? 2.758 6.431 11.121 1.00 88.44 95 ARG A N 1
ATOM 750 C CA . ARG A 1 95 ? 1.621 7.250 10.703 1.00 88.44 95 ARG A CA 1
ATOM 751 C C . ARG A 1 95 ? 2.025 8.134 9.548 1.00 88.44 95 ARG A C 1
ATOM 753 O O . ARG A 1 95 ? 3.104 8.722 9.567 1.00 88.44 95 ARG A O 1
ATOM 760 N N . VAL A 1 96 ? 1.144 8.284 8.572 1.00 89.25 96 VAL A N 1
ATOM 761 C CA . VAL A 1 96 ? 1.339 9.252 7.492 1.00 89.25 96 VAL A CA 1
ATOM 762 C C . VAL A 1 96 ? 1.287 10.666 8.079 1.00 89.25 96 VAL A C 1
ATOM 764 O O . VAL A 1 96 ? 0.294 11.040 8.686 1.00 89.25 96 VAL A O 1
ATOM 767 N N . LYS A 1 97 ? 2.339 11.474 7.935 1.00 88.31 97 LYS A N 1
ATOM 768 C CA . LYS A 1 97 ? 2.320 12.911 8.268 1.00 88.31 97 LYS A CA 1
ATOM 769 C C . LYS A 1 97 ? 1.759 13.728 7.110 1.00 88.31 97 LYS A C 1
ATOM 771 O O . LYS A 1 97 ? 0.871 14.546 7.318 1.00 88.31 97 LYS A O 1
ATOM 776 N N . ASN A 1 98 ? 2.293 13.517 5.908 1.00 87.69 98 ASN A N 1
ATOM 777 C CA . ASN A 1 98 ? 1.859 14.193 4.688 1.00 87.69 98 ASN A CA 1
ATOM 778 C C . ASN A 1 98 ? 2.232 13.366 3.444 1.00 87.69 98 ASN A C 1
ATOM 780 O O . ASN A 1 98 ? 2.999 12.406 3.539 1.00 87.69 98 ASN A O 1
ATOM 784 N N . PHE A 1 99 ? 1.713 13.765 2.287 1.00 84.38 99 PHE A N 1
ATOM 785 C CA . PHE A 1 99 ? 2.111 13.276 0.974 1.00 84.38 99 PHE A CA 1
ATOM 786 C C . PHE A 1 99 ? 2.596 14.456 0.126 1.00 84.38 99 PHE A C 1
ATOM 788 O O . PHE A 1 99 ? 1.806 15.320 -0.255 1.00 84.38 99 PHE A O 1
ATOM 795 N N . GLU A 1 100 ? 3.897 14.512 -0.148 1.00 83.88 100 GLU A N 1
ATOM 796 C CA . GLU A 1 100 ? 4.539 15.617 -0.866 1.00 83.88 100 GLU A CA 1
ATOM 797 C C . GLU A 1 100 ? 5.352 15.057 -2.033 1.00 83.88 100 GLU A C 1
ATOM 799 O O . GLU A 1 100 ? 6.110 14.107 -1.867 1.00 83.88 100 GLU A O 1
ATOM 804 N N . ASN A 1 101 ? 5.187 15.629 -3.230 1.00 80.81 101 ASN A N 1
ATOM 805 C CA . ASN A 1 101 ? 5.944 15.254 -4.434 1.00 80.81 101 ASN A CA 1
ATOM 806 C C . ASN A 1 101 ? 5.896 13.754 -4.801 1.00 80.81 101 ASN A C 1
ATOM 808 O O . ASN A 1 101 ? 6.848 13.230 -5.368 1.00 80.81 101 ASN A O 1
ATOM 812 N N . GLY A 1 102 ? 4.798 13.052 -4.497 1.00 76.62 102 GLY A N 1
ATOM 813 C CA . GLY A 1 102 ? 4.693 11.608 -4.751 1.00 76.62 102 GLY A CA 1
ATOM 814 C C . GLY A 1 102 ? 5.219 10.723 -3.617 1.00 76.62 102 GLY A C 1
ATOM 815 O O . GLY A 1 102 ? 5.229 9.503 -3.756 1.00 76.62 102 GLY A O 1
ATOM 816 N N . ILE A 1 103 ? 5.647 11.315 -2.498 1.00 79.12 103 ILE A N 1
ATOM 817 C CA . ILE A 1 103 ? 6.327 10.622 -1.403 1.00 79.12 103 ILE A CA 1
ATOM 818 C C . ILE A 1 103 ? 5.509 10.743 -0.117 1.00 79.12 103 ILE A C 1
ATOM 820 O O . ILE A 1 103 ? 5.081 11.832 0.271 1.00 79.12 103 ILE A O 1
ATOM 824 N N . TYR A 1 104 ? 5.320 9.618 0.576 1.00 83.81 104 TYR A N 1
ATOM 825 C CA . TYR A 1 104 ? 4.752 9.605 1.922 1.00 83.81 104 TYR A CA 1
ATOM 826 C C . TYR A 1 104 ? 5.800 10.008 2.957 1.00 83.81 104 TYR A C 1
ATOM 828 O O . TYR A 1 104 ? 6.811 9.333 3.132 1.00 83.81 104 TYR A O 1
ATOM 836 N N . VAL A 1 105 ? 5.522 11.076 3.702 1.00 86.56 105 VAL A N 1
ATOM 837 C CA . VAL A 1 105 ? 6.277 11.442 4.903 1.00 86.56 105 VAL A CA 1
ATOM 838 C C . VAL A 1 105 ? 5.660 10.696 6.077 1.00 86.56 105 VAL A C 1
ATOM 840 O O . VAL A 1 105 ? 4.486 10.907 6.371 1.00 86.56 105 VAL A O 1
ATOM 843 N N . LEU A 1 106 ? 6.423 9.842 6.760 1.00 88.94 106 LEU A N 1
ATOM 844 C CA . LEU A 1 106 ? 5.925 9.014 7.865 1.00 88.94 106 LEU A CA 1
ATOM 845 C C . LEU A 1 106 ? 6.481 9.456 9.235 1.00 88.94 106 LEU A C 1
ATOM 847 O O . LEU A 1 106 ? 7.561 10.036 9.331 1.00 88.94 106 LEU A O 1
ATOM 851 N N . SER A 1 107 ? 5.731 9.180 10.305 1.00 87.25 107 SER A N 1
ATOM 852 C CA . SER A 1 107 ? 6.118 9.308 11.719 1.00 87.25 107 SER A CA 1
ATOM 853 C C . SER A 1 107 ? 6.092 7.927 12.355 1.00 87.25 107 SER A C 1
ATOM 855 O O . SER A 1 107 ? 5.034 7.312 12.407 1.00 87.25 107 SER A O 1
ATOM 857 N N . MET A 1 108 ? 7.227 7.427 12.821 1.00 86.50 108 MET A N 1
ATOM 858 C CA . MET A 1 108 ? 7.309 6.123 13.487 1.00 86.50 108 MET A CA 1
ATOM 859 C C . MET A 1 108 ? 6.750 6.228 14.913 1.00 86.50 108 MET A C 1
ATOM 861 O O . MET A 1 108 ? 7.087 7.173 15.621 1.00 86.50 108 MET A O 1
ATOM 865 N N . GLU A 1 109 ? 5.922 5.276 15.356 1.00 80.38 109 GLU A N 1
ATOM 866 C CA . GLU A 1 109 ? 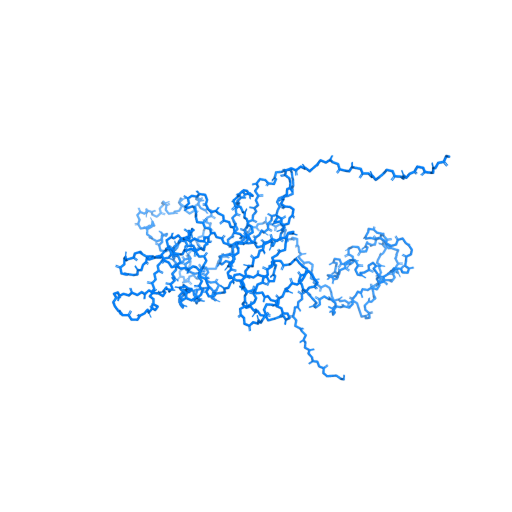5.302 5.345 16.696 1.00 80.38 109 GLU A CA 1
ATOM 867 C C . GLU A 1 109 ? 6.291 5.022 17.832 1.00 80.38 109 GLU A C 1
ATOM 869 O O . GLU A 1 109 ? 6.202 5.598 18.915 1.00 80.38 109 GLU A O 1
ATOM 874 N N . GLU A 1 110 ? 7.253 4.125 17.594 1.00 75.69 110 GLU A N 1
ATOM 875 C CA . GLU A 1 110 ? 8.146 3.585 18.637 1.00 75.69 110 GLU A CA 1
ATOM 876 C C . GLU A 1 110 ? 9.536 4.246 18.678 1.00 75.69 110 GLU A C 1
ATOM 878 O O . GLU A 1 110 ? 10.315 4.018 19.604 1.00 75.69 110 GLU A O 1
ATOM 883 N N . SER A 1 111 ? 9.860 5.105 17.708 1.00 64.12 111 SER A N 1
ATOM 884 C CA . SER A 1 111 ? 11.152 5.798 17.632 1.00 64.12 111 SER A CA 1
ATOM 885 C C . SER A 1 111 ? 10.954 7.305 17.517 1.00 64.12 111 SER A C 1
ATOM 887 O O . SER A 1 111 ? 10.040 7.745 16.824 1.00 64.12 111 SER A O 1
ATOM 889 N N . LYS A 1 112 ? 11.847 8.105 18.122 1.00 60.69 112 LYS A N 1
ATOM 890 C CA . LYS A 1 112 ? 11.932 9.552 17.849 1.00 60.69 112 LYS A CA 1
ATOM 891 C C . LYS A 1 112 ? 11.931 9.768 16.337 1.00 60.69 112 LYS A C 1
ATOM 893 O O . LYS A 1 112 ? 12.845 9.275 15.691 1.00 60.69 112 LYS A O 1
ATOM 898 N N . ASP A 1 113 ? 10.912 10.473 15.837 1.00 53.91 113 ASP A N 1
ATOM 899 C CA . ASP A 1 113 ? 10.689 10.875 14.442 1.00 53.91 113 ASP A CA 1
ATOM 900 C C . ASP A 1 113 ? 11.875 10.581 13.508 1.00 53.91 113 ASP A C 1
ATOM 902 O O . ASP A 1 113 ? 12.742 11.432 13.288 1.00 53.91 113 ASP A O 1
ATOM 906 N N . ILE A 1 114 ? 11.915 9.376 12.937 1.00 55.56 114 ILE A N 1
ATOM 907 C CA . ILE A 1 114 ? 12.806 9.108 11.815 1.00 55.56 114 ILE A CA 1
ATOM 908 C C . ILE A 1 114 ? 12.155 9.803 10.629 1.00 55.56 114 ILE A C 1
ATOM 910 O O . ILE A 1 114 ? 11.115 9.371 10.132 1.00 55.56 114 ILE A O 1
ATOM 914 N N . LYS A 1 115 ? 12.742 10.920 10.196 1.00 52.06 115 LYS A N 1
ATOM 915 C CA . LYS A 1 115 ? 12.451 11.445 8.866 1.00 52.06 115 LYS A CA 1
ATOM 916 C C . LYS A 1 115 ? 12.978 10.410 7.887 1.00 52.06 115 LYS A C 1
ATOM 918 O O . LYS A 1 115 ? 14.180 10.355 7.646 1.00 52.06 115 LYS A O 1
ATOM 923 N N . VAL A 1 116 ? 12.082 9.588 7.357 1.00 54.75 116 VAL A N 1
ATOM 924 C CA . VAL A 1 116 ? 12.377 8.778 6.181 1.00 54.75 116 VAL A CA 1
ATOM 925 C C . VAL A 1 116 ? 12.609 9.774 5.045 1.00 54.75 116 VAL A C 1
ATOM 927 O O . VAL A 1 116 ? 11.665 10.323 4.484 1.00 54.75 116 VAL A O 1
ATOM 930 N N . THR A 1 117 ? 13.871 10.143 4.824 1.00 49.12 117 THR A N 1
ATOM 931 C CA . THR A 1 117 ? 14.265 11.000 3.707 1.00 49.12 117 THR A CA 1
ATOM 932 C C . THR A 1 117 ? 14.228 10.190 2.417 1.00 49.12 117 THR A C 1
ATOM 934 O O . THR A 1 117 ? 14.304 8.962 2.437 1.00 49.12 117 THR A O 1
ATOM 937 N N . GLU A 1 118 ? 14.141 10.896 1.293 1.00 43.41 118 GLU A N 1
ATOM 938 C CA . GLU A 1 118 ? 14.167 10.362 -0.076 1.00 43.41 118 GLU A CA 1
ATOM 939 C C . GLU A 1 118 ? 15.324 9.365 -0.322 1.00 43.41 118 GLU A C 1
ATOM 941 O O . GLU A 1 118 ? 15.198 8.453 -1.132 1.00 43.41 118 GLU A O 1
ATOM 946 N N . GLU A 1 119 ? 16.419 9.485 0.440 1.00 42.88 119 GLU A N 1
ATOM 947 C CA . GLU A 1 119 ? 17.587 8.594 0.396 1.00 42.88 119 GLU A CA 1
ATOM 948 C C . GLU A 1 119 ? 17.374 7.225 1.070 1.00 42.88 119 GLU A C 1
ATOM 950 O O . GLU A 1 119 ? 18.044 6.264 0.703 1.00 42.88 119 GLU A O 1
ATOM 955 N N . HIS A 1 120 ? 16.461 7.112 2.042 1.00 47.75 120 HIS A N 1
ATOM 956 C CA . HIS A 1 120 ? 16.256 5.875 2.810 1.00 47.75 120 HIS A CA 1
ATOM 957 C C . HIS A 1 120 ? 15.174 4.972 2.217 1.00 47.75 120 HIS A C 1
ATOM 959 O O . HIS A 1 120 ? 15.234 3.757 2.380 1.00 47.75 120 HIS A O 1
ATOM 965 N N . VAL A 1 121 ? 14.183 5.549 1.534 1.00 50.66 121 VAL A N 1
ATOM 966 C CA . VAL A 1 121 ? 13.113 4.793 0.876 1.00 50.66 121 VAL A CA 1
ATOM 967 C C . VAL A 1 121 ? 12.748 5.529 -0.413 1.00 50.66 121 VAL A C 1
ATOM 969 O O . VAL A 1 121 ? 11.813 6.334 -0.412 1.00 50.66 121 VAL A O 1
ATOM 972 N N . PRO A 1 122 ? 13.478 5.307 -1.521 1.00 43.81 122 PRO A N 1
ATOM 973 C CA . PRO A 1 122 ? 13.062 5.828 -2.811 1.00 43.81 122 PRO A CA 1
ATOM 974 C C . PRO A 1 122 ? 11.720 5.183 -3.162 1.00 43.81 122 PRO A C 1
ATOM 976 O O . PRO A 1 122 ? 11.664 4.004 -3.495 1.00 43.81 122 PRO A O 1
ATOM 979 N N . CYS A 1 123 ? 10.645 5.957 -3.006 1.00 50.12 123 CYS A N 1
ATOM 980 C CA . CYS A 1 123 ? 9.322 5.786 -3.608 1.00 50.12 123 CYS A CA 1
ATOM 981 C C . CYS A 1 123 ? 8.980 4.339 -3.964 1.00 50.12 123 CYS A C 1
ATOM 983 O O . CYS A 1 123 ? 8.989 3.942 -5.124 1.00 50.12 123 CYS A O 1
ATOM 985 N N . CYS A 1 124 ? 8.707 3.534 -2.954 1.00 54.16 124 CYS A N 1
ATOM 986 C CA . CYS A 1 124 ? 8.311 2.159 -3.155 1.00 54.16 124 CYS A CA 1
ATOM 987 C C . CYS A 1 124 ? 7.183 1.924 -2.166 1.00 54.16 124 CYS A C 1
ATOM 989 O O . CYS A 1 124 ? 7.377 1.386 -1.081 1.00 54.16 124 CYS A O 1
ATOM 991 N N . SER A 1 125 ? 5.987 2.389 -2.533 1.00 57.59 125 SER A N 1
ATOM 992 C CA . SER A 1 125 ? 4.736 2.093 -1.829 1.00 57.59 125 SER A CA 1
ATOM 993 C C . SER A 1 125 ? 4.626 0.617 -1.447 1.00 57.59 125 SER A C 1
ATOM 995 O O . SER A 1 125 ? 3.975 0.315 -0.456 1.00 57.59 125 SER A O 1
ATOM 997 N N . GLN A 1 126 ? 5.280 -0.292 -2.179 1.00 70.56 126 GLN A N 1
ATOM 998 C CA . GLN A 1 126 ? 5.430 -1.715 -1.851 1.00 70.56 126 GLN A CA 1
ATOM 999 C C . GLN A 1 126 ? 5.935 -1.996 -0.420 1.00 70.56 126 GLN A C 1
ATOM 1001 O O . GLN A 1 126 ? 5.591 -3.033 0.132 1.00 70.56 126 GLN A O 1
ATOM 1006 N N . TYR A 1 127 ? 6.686 -1.078 0.202 1.00 80.56 127 TYR A N 1
ATOM 1007 C CA . TYR A 1 127 ? 7.174 -1.216 1.581 1.00 80.56 127 TYR A CA 1
ATOM 1008 C C . TYR A 1 127 ? 6.225 -0.638 2.627 1.00 80.56 127 TYR A C 1
ATOM 1010 O O . TYR A 1 127 ? 6.477 -0.792 3.813 1.00 80.56 127 TYR A O 1
ATOM 1018 N N . ILE A 1 128 ? 5.156 0.049 2.223 1.00 81.81 128 ILE A N 1
ATOM 1019 C CA . ILE A 1 128 ? 4.146 0.593 3.132 1.00 81.81 128 ILE A CA 1
ATOM 1020 C C . ILE A 1 128 ? 2.907 -0.271 2.993 1.00 81.81 128 ILE A C 1
ATOM 1022 O O . ILE A 1 128 ? 2.385 -0.391 1.892 1.00 81.81 128 ILE A O 1
ATOM 1026 N N . ARG A 1 129 ? 2.392 -0.829 4.081 1.00 83.81 129 ARG A N 1
ATOM 1027 C CA . ARG A 1 129 ? 1.094 -1.515 4.095 1.00 83.81 129 ARG A CA 1
ATOM 1028 C C . ARG A 1 129 ? 0.210 -0.967 5.197 1.00 83.81 129 ARG A C 1
ATOM 1030 O O . ARG A 1 129 ? 0.672 -0.251 6.084 1.00 83.81 129 ARG A O 1
ATOM 1037 N N . LEU A 1 130 ? -1.064 -1.323 5.166 1.00 82.19 130 LEU A N 1
ATOM 1038 C CA . LEU A 1 130 ? -1.940 -1.053 6.296 1.00 82.19 130 LEU A CA 1
ATOM 1039 C C . LEU A 1 130 ? -1.503 -1.835 7.530 1.00 82.19 130 LEU A C 1
ATOM 1041 O O . LEU A 1 130 ? -1.084 -2.990 7.444 1.00 82.19 130 LEU A O 1
ATOM 1045 N N . HIS A 1 131 ? -1.630 -1.203 8.692 1.00 81.62 131 HIS A N 1
ATOM 1046 C CA . HIS A 1 131 ? -1.355 -1.874 9.950 1.00 81.62 131 HIS A CA 1
ATOM 1047 C C . HIS A 1 131 ? -2.299 -3.066 10.142 1.00 81.62 131 HIS A C 1
ATOM 1049 O O . HIS A 1 131 ? -3.518 -2.896 10.122 1.00 81.62 131 HIS A O 1
ATOM 1055 N N . ARG A 1 132 ? -1.749 -4.261 10.386 1.00 81.31 132 ARG A N 1
ATOM 1056 C CA . ARG A 1 132 ? -2.520 -5.519 10.326 1.00 81.31 132 ARG A CA 1
ATOM 1057 C C . ARG A 1 132 ? -3.639 -5.630 11.353 1.00 81.31 132 ARG A C 1
ATOM 1059 O O . ARG A 1 132 ? -4.591 -6.360 11.131 1.00 81.31 132 ARG A O 1
ATOM 1066 N N . ASP A 1 133 ? -3.524 -4.946 12.487 1.00 84.06 133 ASP A N 1
ATOM 1067 C CA . ASP A 1 133 ? -4.578 -4.969 13.510 1.00 84.06 133 ASP A CA 1
ATOM 1068 C C . ASP A 1 133 ? -5.712 -3.970 13.249 1.00 84.06 133 ASP A C 1
ATOM 1070 O O . ASP A 1 133 ? -6.693 -3.978 13.993 1.00 84.06 133 ASP A O 1
ATOM 1074 N N . ILE A 1 134 ? -5.577 -3.082 12.263 1.00 84.31 134 ILE A N 1
ATOM 1075 C CA . ILE A 1 134 ? -6.543 -2.009 12.038 1.00 84.31 134 ILE A CA 1
ATOM 1076 C C . ILE A 1 134 ? -7.576 -2.490 11.027 1.00 84.31 134 ILE A C 1
ATOM 1078 O O . ILE A 1 134 ? -7.192 -2.984 9.969 1.00 84.31 134 ILE A O 1
ATOM 1082 N N . PRO A 1 135 ? -8.874 -2.367 11.350 1.00 85.50 135 PRO A N 1
ATOM 1083 C CA . PRO A 1 135 ? -9.918 -2.816 10.445 1.00 85.50 135 PRO A CA 1
ATOM 1084 C C . PRO A 1 135 ? -9.857 -2.073 9.116 1.00 85.50 135 PRO A C 1
ATOM 1086 O O . PRO A 1 135 ? -9.551 -0.882 9.099 1.00 85.50 135 PRO A O 1
ATOM 1089 N N . SER A 1 136 ? -10.180 -2.764 8.027 1.00 81.75 136 SER A N 1
ATOM 1090 C CA . SER A 1 136 ? -10.250 -2.209 6.671 1.00 81.75 136 SER A CA 1
ATOM 1091 C C . SER A 1 136 ? -11.210 -1.028 6.559 1.00 81.75 136 SER A C 1
ATOM 1093 O O . SER A 1 136 ? -11.020 -0.157 5.712 1.00 81.75 136 SER A O 1
ATOM 1095 N N . GLY A 1 137 ? -12.249 -1.017 7.401 1.00 84.56 137 GLY A N 1
ATOM 1096 C CA . GLY A 1 137 ? -13.362 -0.091 7.273 1.00 84.56 137 GLY A CA 1
ATOM 1097 C C . GLY A 1 137 ? -14.484 -0.579 6.358 1.00 84.56 137 GLY A C 1
ATOM 1098 O O . GLY A 1 137 ? -15.457 0.153 6.156 1.00 84.56 137 GLY A O 1
ATOM 1099 N N . ARG A 1 138 ? -14.373 -1.798 5.816 1.00 83.81 138 ARG A N 1
ATOM 1100 C CA . ARG A 1 138 ? -15.387 -2.427 4.970 1.00 83.81 138 ARG A CA 1
ATOM 1101 C C . ARG A 1 138 ? -16.666 -2.634 5.765 1.00 83.81 138 ARG A C 1
ATOM 1103 O O . ARG A 1 138 ? -16.657 -3.156 6.876 1.00 83.81 138 ARG A O 1
ATOM 1110 N N . ARG A 1 139 ? -17.794 -2.275 5.162 1.00 88.88 139 ARG A N 1
ATOM 1111 C CA . ARG A 1 139 ? -19.105 -2.575 5.730 1.00 88.88 139 ARG A CA 1
ATOM 1112 C C . ARG A 1 139 ? -19.287 -4.089 5.881 1.00 88.88 139 ARG A C 1
ATOM 1114 O O . ARG A 1 139 ? -19.090 -4.822 4.916 1.00 88.88 139 ARG A O 1
ATOM 1121 N N . GLY A 1 140 ? -19.677 -4.540 7.068 1.00 91.38 140 GLY A N 1
ATOM 1122 C CA . GLY A 1 140 ? -19.800 -5.961 7.400 1.00 91.38 140 GLY A CA 1
ATOM 1123 C C . GLY A 1 140 ? -18.608 -6.551 8.152 1.00 91.38 140 GLY A C 1
ATOM 1124 O O . GLY A 1 140 ? -18.716 -7.640 8.704 1.00 91.38 140 GLY A O 1
ATOM 1125 N N . GLU A 1 141 ? -17.478 -5.844 8.214 1.00 91.06 141 GLU A N 1
ATOM 1126 C CA . GLU A 1 141 ? -16.279 -6.332 8.897 1.00 91.06 141 GLU A CA 1
ATOM 1127 C C . GLU A 1 141 ? -16.508 -6.447 10.413 1.00 91.06 141 GLU A C 1
ATOM 1129 O O . GLU A 1 141 ? -16.989 -5.506 11.054 1.00 91.06 141 GLU A O 1
ATOM 1134 N N . VAL A 1 142 ? -16.147 -7.591 11.003 1.00 94.69 142 VAL A N 1
ATOM 1135 C CA . VAL A 1 142 ? -16.325 -7.845 12.439 1.00 94.69 142 VAL A CA 1
ATOM 1136 C C . VAL A 1 142 ? -15.112 -7.348 13.223 1.00 94.69 142 VAL A C 1
ATOM 1138 O O . VAL A 1 142 ? -14.007 -7.894 13.153 1.00 94.69 142 VAL A O 1
ATOM 1141 N N . VAL A 1 143 ? -15.336 -6.321 14.037 1.00 96.12 143 VAL A N 1
ATOM 1142 C CA . VAL A 1 143 ? -14.294 -5.578 14.751 1.00 96.12 143 VAL A CA 1
ATOM 1143 C C . VAL A 1 143 ? -14.544 -5.558 16.249 1.00 96.12 143 VAL A C 1
ATOM 1145 O O . VAL A 1 143 ? -15.675 -5.637 16.721 1.00 96.12 143 VAL A O 1
ATOM 1148 N N . GLU A 1 144 ? -13.479 -5.397 17.022 1.00 96.31 144 GLU A N 1
ATOM 1149 C CA . GLU A 1 144 ? -13.563 -5.053 18.434 1.00 96.31 144 GLU A CA 1
ATOM 1150 C C . GLU A 1 144 ? -13.308 -3.560 18.613 1.00 96.31 144 GLU A C 1
ATOM 1152 O O . GLU A 1 144 ? -12.269 -3.037 18.207 1.00 96.31 144 GLU A O 1
ATOM 1157 N N . VAL A 1 145 ? -14.230 -2.872 19.280 1.00 96.62 145 VAL A N 1
ATOM 1158 C CA . VAL A 1 145 ? -14.103 -1.450 19.597 1.00 96.62 145 VAL A CA 1
ATOM 1159 C C . VAL A 1 145 ? -14.062 -1.203 21.094 1.00 96.62 145 VAL A C 1
ATOM 1161 O O . VAL A 1 145 ? -14.707 -1.885 21.894 1.00 96.62 145 VAL A O 1
ATOM 1164 N N . ARG A 1 146 ? -13.292 -0.197 21.500 1.00 95.38 146 ARG A N 1
ATOM 1165 C CA . ARG A 1 146 ? -13.129 0.180 22.902 1.00 95.38 146 ARG A CA 1
ATOM 1166 C C . ARG A 1 146 ? -14.276 1.090 23.347 1.00 95.38 146 ARG A C 1
ATOM 1168 O O . ARG A 1 146 ? -14.150 2.314 23.348 1.00 95.38 146 ARG A O 1
ATOM 1175 N N . HIS A 1 147 ? -15.388 0.491 23.767 1.00 94.75 147 HIS A N 1
ATOM 1176 C CA . HIS A 1 147 ? -16.619 1.195 24.135 1.00 94.75 147 HIS A CA 1
ATOM 1177 C C . HIS A 1 147 ? -16.852 1.258 25.659 1.00 94.75 147 HIS A C 1
ATOM 1179 O O . HIS A 1 147 ? -16.363 0.423 26.429 1.00 94.75 147 HIS A O 1
ATOM 1185 N N . LYS A 1 148 ? -17.587 2.279 26.125 1.00 91.38 148 LYS A N 1
ATOM 1186 C CA . LYS A 1 148 ? -17.971 2.450 27.533 1.00 91.38 148 LYS A CA 1
ATOM 1187 C C . LYS A 1 148 ? -19.474 2.224 27.680 1.00 91.38 148 LYS A C 1
ATOM 1189 O O . LYS A 1 148 ? -20.260 3.093 27.334 1.00 91.38 148 LYS A O 1
ATOM 1194 N N . HIS A 1 149 ? -19.872 1.106 28.277 1.00 86.06 149 HIS A N 1
ATOM 1195 C CA . HIS A 1 149 ? -21.275 0.880 28.617 1.00 86.06 149 HIS A CA 1
ATOM 1196 C C . HIS A 1 149 ? -21.595 1.531 29.979 1.00 86.06 149 HIS A C 1
ATOM 1198 O O . HIS A 1 149 ? -21.247 1.004 31.042 1.00 86.06 149 HIS A O 1
ATOM 1204 N N . GLY A 1 150 ? -22.202 2.722 29.960 1.00 86.69 150 GLY A N 1
ATOM 1205 C CA . GLY A 1 150 ? -22.571 3.483 31.162 1.00 86.69 150 GLY A CA 1
ATOM 1206 C C . GLY A 1 150 ? -21.371 4.016 31.962 1.00 86.69 150 GLY A C 1
ATOM 1207 O O . GLY A 1 150 ? -20.476 4.671 31.425 1.00 86.69 150 GLY A O 1
ATOM 1208 N N . ASN A 1 151 ? -21.339 3.757 33.275 1.00 87.56 151 ASN A N 1
ATOM 1209 C CA . ASN A 1 151 ? -20.271 4.230 34.173 1.00 87.56 151 ASN A CA 1
ATOM 1210 C C . ASN A 1 151 ? -19.064 3.284 34.291 1.00 87.56 151 ASN A C 1
ATOM 1212 O O . ASN A 1 151 ? -18.082 3.634 34.945 1.00 87.56 151 ASN A O 1
ATOM 1216 N N . ALA A 1 152 ? -19.095 2.119 33.641 1.00 87.81 152 ALA A N 1
ATOM 1217 C CA . ALA A 1 152 ? -18.008 1.146 33.700 1.00 87.81 152 ALA A CA 1
ATOM 1218 C C . ALA A 1 152 ? -16.719 1.642 33.015 1.00 87.81 152 ALA A C 1
ATOM 1220 O O . ALA A 1 152 ? -16.731 2.565 32.204 1.00 87.81 152 ALA A O 1
ATOM 1221 N N . LYS A 1 153 ? -15.578 1.014 33.326 1.00 91.75 153 LYS A N 1
ATOM 1222 C CA . LYS A 1 153 ? -14.335 1.214 32.561 1.00 91.75 153 LYS A CA 1
ATOM 1223 C C . LYS A 1 153 ? -14.548 0.771 31.106 1.00 91.75 153 LYS A C 1
ATOM 1225 O O . LYS A 1 153 ? -15.291 -0.178 30.865 1.00 91.75 153 LYS A O 1
ATOM 1230 N N . ARG A 1 154 ? -13.879 1.437 30.155 1.00 93.88 154 ARG A N 1
ATOM 1231 C CA . ARG A 1 154 ? -13.905 1.052 28.733 1.00 93.88 154 ARG A CA 1
ATOM 1232 C C . ARG A 1 154 ? -13.459 -0.404 28.577 1.00 93.88 154 ARG A C 1
ATOM 1234 O O . ARG A 1 154 ? -12.412 -0.771 29.114 1.00 93.88 154 ARG A O 1
ATOM 1241 N N . LYS A 1 155 ? -14.229 -1.196 27.836 1.00 95.19 155 LYS A N 1
ATOM 1242 C CA . LYS A 1 155 ? -13.921 -2.589 27.489 1.00 95.19 155 LYS A CA 1
ATOM 1243 C C . LYS A 1 155 ? -13.919 -2.742 25.971 1.00 95.19 155 LYS A C 1
ATOM 1245 O O . LYS A 1 155 ? -14.510 -1.921 25.274 1.00 95.19 155 LYS A O 1
ATOM 1250 N N . TRP A 1 156 ? -13.237 -3.769 25.483 1.00 95.81 156 TRP A N 1
ATOM 1251 C CA . TRP A 1 156 ? -13.360 -4.195 24.093 1.00 95.81 156 TRP A CA 1
ATOM 1252 C C . TRP A 1 156 ? -14.708 -4.891 23.913 1.00 95.81 156 TRP A C 1
ATOM 1254 O O . TRP A 1 156 ? -15.079 -5.728 24.738 1.00 95.81 156 TRP A O 1
ATOM 1264 N N . VAL A 1 157 ? -15.457 -4.479 22.895 1.00 96.38 157 VAL A N 1
ATOM 1265 C CA . VAL A 1 157 ? -16.778 -5.013 22.555 1.00 96.38 157 VAL A CA 1
ATOM 1266 C C . VAL A 1 157 ? -16.812 -5.273 21.058 1.00 96.38 157 VAL A C 1
ATOM 1268 O O . VAL A 1 157 ? -16.378 -4.425 20.282 1.00 96.38 157 VAL A O 1
ATOM 1271 N N . THR A 1 158 ? -17.324 -6.433 20.665 1.00 96.38 158 THR A N 1
ATOM 1272 C CA . THR A 1 158 ? -17.436 -6.826 19.261 1.00 96.38 158 THR A CA 1
ATOM 1273 C C . THR A 1 158 ? -18.627 -6.142 18.589 1.00 96.38 158 THR A C 1
ATOM 1275 O O . THR A 1 158 ? -19.703 -5.995 19.182 1.00 96.38 158 THR A O 1
ATOM 1278 N N . GLY A 1 159 ? -18.444 -5.738 17.339 1.00 96.56 159 GLY A N 1
ATOM 1279 C CA . GLY A 1 159 ? -19.485 -5.187 16.487 1.00 96.56 159 GLY A CA 1
ATOM 1280 C C . GLY A 1 159 ? -19.126 -5.293 15.011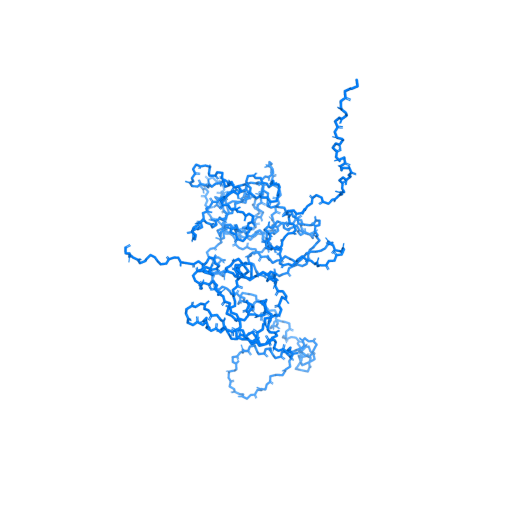 1.00 96.56 159 GLY A C 1
ATOM 1281 O O . GLY A 1 159 ? -18.038 -5.730 14.652 1.00 96.56 159 GLY A O 1
ATOM 1282 N N . GLU A 1 160 ? -20.061 -4.893 14.166 1.00 96.50 160 GLU A N 1
ATOM 1283 C CA . GLU A 1 160 ? -19.950 -4.924 12.712 1.00 96.50 160 GLU A CA 1
ATOM 1284 C C . GLU A 1 160 ? -19.744 -3.504 12.181 1.00 96.50 160 GLU A C 1
ATOM 1286 O O . GLU A 1 160 ? -20.453 -2.571 12.575 1.00 96.50 160 GLU A O 1
ATOM 1291 N N . VAL A 1 161 ? -18.765 -3.307 11.304 1.00 95.25 161 VAL A N 1
ATOM 1292 C CA . VAL A 1 161 ? -18.516 -2.005 10.681 1.00 95.25 161 VAL A CA 1
ATOM 1293 C C . VAL A 1 161 ? -19.683 -1.641 9.768 1.00 95.25 161 VAL A C 1
ATOM 1295 O O . VAL A 1 161 ? -20.078 -2.401 8.891 1.00 95.25 161 VAL A O 1
ATOM 1298 N N . ILE A 1 162 ? -20.228 -0.441 9.954 1.00 95.19 162 ILE A N 1
ATOM 1299 C CA . ILE A 1 162 ? -21.291 0.119 9.113 1.00 95.19 162 ILE A CA 1
ATOM 1300 C C . ILE A 1 162 ? -20.679 0.983 8.010 1.00 95.19 162 ILE A C 1
ATOM 1302 O O . ILE A 1 162 ? -21.065 0.878 6.850 1.00 95.19 162 ILE A O 1
ATOM 1306 N N . SER A 1 163 ? -19.752 1.867 8.390 1.00 91.81 163 SER A N 1
ATOM 1307 C CA . SER A 1 163 ? -19.125 2.839 7.492 1.00 91.81 163 SER A CA 1
ATOM 1308 C C . SER A 1 163 ? -17.883 3.468 8.125 1.00 91.81 163 SER A C 1
ATOM 1310 O O . SER A 1 163 ? -17.874 3.719 9.336 1.00 91.81 163 SER A O 1
ATOM 1312 N N . VAL A 1 164 ? -16.903 3.847 7.304 1.00 89.00 164 VAL A N 1
ATOM 1313 C CA . VAL A 1 164 ? -15.841 4.800 7.671 1.00 89.00 164 VAL A CA 1
ATOM 1314 C C . VAL A 1 164 ? -16.205 6.187 7.164 1.00 89.00 164 VAL A C 1
ATOM 1316 O O . VAL A 1 164 ? -16.538 6.359 5.994 1.00 89.00 164 VAL A O 1
ATOM 1319 N N . GLY A 1 165 ? -16.125 7.186 8.039 1.00 86.88 165 GLY A N 1
ATOM 1320 C CA . GLY A 1 165 ? -16.430 8.571 7.702 1.00 86.88 165 GLY A CA 1
ATOM 1321 C C . GLY A 1 165 ? -15.473 9.566 8.344 1.00 86.88 165 GLY A C 1
ATOM 1322 O O . GLY A 1 165 ? -14.606 9.217 9.143 1.00 86.88 165 GLY A O 1
ATOM 1323 N N . GLU A 1 166 ? -15.646 10.835 7.993 1.00 83.69 166 GLU A N 1
ATOM 1324 C CA . GLU A 1 166 ? -14.940 11.943 8.635 1.00 83.69 166 GLU A CA 1
ATOM 1325 C C . GLU A 1 166 ? -15.554 12.260 9.998 1.00 83.69 166 GLU A C 1
ATOM 1327 O O . GLU A 1 166 ? -16.757 12.504 10.118 1.00 83.69 166 GLU A O 1
ATOM 1332 N N . GLY A 1 167 ? -14.711 12.257 11.028 1.00 82.94 167 GLY A N 1
ATOM 1333 C CA . GLY A 1 167 ? -15.028 12.783 12.344 1.00 82.94 167 GLY A CA 1
ATOM 1334 C C . GLY A 1 167 ? -14.746 14.279 12.467 1.00 82.94 167 GLY A C 1
ATOM 1335 O O . GLY A 1 167 ? -14.370 14.971 11.520 1.00 82.94 167 GLY A O 1
ATOM 1336 N N . SER A 1 168 ? -14.895 14.791 13.686 1.00 81.94 168 SER A N 1
ATOM 1337 C CA . SER A 1 168 ? -14.449 16.142 14.026 1.00 81.94 168 SER A CA 1
ATOM 1338 C C . SER A 1 168 ? -12.922 16.235 13.943 1.00 81.94 168 SER A C 1
ATOM 1340 O O . SER A 1 168 ? -12.241 15.462 14.609 1.00 81.94 168 SER A O 1
ATOM 1342 N N . GLY A 1 169 ? -12.393 17.209 13.196 1.00 79.12 169 GLY A N 1
ATOM 1343 C CA . GLY A 1 169 ? -10.952 17.488 13.159 1.00 79.12 169 GLY A CA 1
ATOM 1344 C C . GLY A 1 169 ? -10.152 16.709 12.109 1.00 79.12 169 GLY A C 1
ATOM 1345 O O . GLY A 1 169 ? -8.963 16.508 12.309 1.00 79.12 169 GLY A O 1
ATOM 1346 N N . ASN A 1 170 ? -10.778 16.294 11.000 1.00 74.12 170 ASN A N 1
ATOM 1347 C CA . ASN A 1 170 ? -10.180 15.499 9.908 1.00 74.12 170 ASN A CA 1
ATOM 1348 C C . ASN A 1 170 ? -9.767 14.064 10.278 1.00 74.12 170 ASN A C 1
ATOM 1350 O O . ASN A 1 170 ? -9.324 13.321 9.401 1.00 74.12 170 ASN A O 1
ATOM 1354 N N . ASP A 1 171 ? -9.963 13.650 11.528 1.00 82.75 171 ASP A N 1
ATOM 1355 C CA . ASP A 1 171 ? -9.728 12.274 11.948 1.00 82.75 171 ASP A CA 1
ATOM 1356 C C . ASP A 1 171 ? -10.796 11.343 11.366 1.00 82.75 171 ASP A C 1
ATOM 1358 O O . ASP A 1 171 ? -11.995 11.640 11.379 1.00 82.75 171 ASP A O 1
ATOM 1362 N N . LEU A 1 172 ? -10.366 10.188 10.864 1.00 84.00 172 LEU A N 1
ATOM 1363 C CA . LEU A 1 172 ? -11.276 9.152 10.390 1.00 84.00 172 LEU A CA 1
ATOM 1364 C C . LEU A 1 172 ? -11.970 8.480 11.581 1.00 84.00 172 LEU A C 1
ATOM 1366 O O . LEU A 1 172 ? -11.342 8.151 12.592 1.00 84.00 172 LEU A O 1
ATOM 1370 N N . GLN A 1 173 ? -13.280 8.284 11.460 1.00 93.56 173 GLN A N 1
ATOM 1371 C CA . GLN A 1 173 ? -14.110 7.597 12.441 1.00 93.56 173 GLN A CA 1
ATOM 1372 C C . GLN A 1 173 ? -14.757 6.363 11.824 1.00 93.56 173 GLN A C 1
ATOM 1374 O O . GLN A 1 173 ? -15.310 6.402 10.726 1.00 93.56 173 GLN A O 1
ATOM 1379 N N . LEU A 1 174 ? -14.724 5.277 12.583 1.00 94.38 174 LEU A N 1
ATOM 1380 C CA . LEU A 1 174 ? -15.393 4.025 12.291 1.00 94.38 174 LEU A CA 1
ATOM 1381 C C . LEU A 1 174 ? -16.763 4.042 12.977 1.00 94.38 174 LEU A C 1
ATOM 1383 O O . LEU A 1 174 ? -16.841 4.213 14.195 1.00 94.38 174 LEU A O 1
ATOM 1387 N N . SER A 1 175 ? -17.837 3.887 12.206 1.00 95.56 175 SER A N 1
ATOM 1388 C CA . SER A 1 175 ? -19.184 3.663 12.746 1.00 95.56 175 SER A CA 1
ATOM 1389 C C . SER A 1 175 ? -19.423 2.161 12.827 1.00 95.56 175 SER A C 1
ATOM 1391 O O . SER A 1 175 ? -19.359 1.481 11.804 1.00 95.56 175 SER A O 1
ATOM 1393 N N . VAL A 1 176 ? -19.664 1.648 14.030 1.00 97.00 176 VAL A N 1
ATOM 1394 C CA . VAL A 1 176 ? -19.761 0.213 14.321 1.00 97.00 176 VAL A CA 1
ATOM 1395 C C . VAL A 1 176 ? -21.086 -0.085 15.007 1.00 97.00 176 VAL A C 1
ATOM 1397 O O . VAL A 1 176 ? -21.431 0.563 15.995 1.00 97.00 176 VAL A O 1
ATOM 1400 N N . LYS A 1 177 ? -21.810 -1.085 14.506 1.00 97.44 177 LYS A N 1
ATOM 1401 C CA . LYS A 1 177 ? -23.008 -1.638 15.133 1.00 97.44 177 LYS A CA 1
ATOM 1402 C C . LYS A 1 177 ? -22.596 -2.735 16.105 1.00 97.44 177 LYS A C 1
ATOM 1404 O O . LYS A 1 177 ? -22.165 -3.808 15.693 1.00 97.44 177 LYS A O 1
ATOM 1409 N N . LEU A 1 178 ? -22.698 -2.474 17.400 1.00 96.94 178 LEU A N 1
ATOM 1410 C CA . LEU A 1 178 ? -22.394 -3.463 18.432 1.00 96.94 178 LEU A CA 1
ATOM 1411 C C . LEU A 1 178 ? -23.398 -4.620 18.396 1.00 96.94 178 LEU A C 1
ATOM 1413 O O . LEU A 1 178 ? -24.539 -4.456 17.965 1.00 96.94 178 LEU A O 1
ATOM 1417 N N . GLN A 1 179 ? -23.017 -5.770 18.958 1.00 94.31 179 GLN A N 1
ATOM 1418 C CA . GLN A 1 1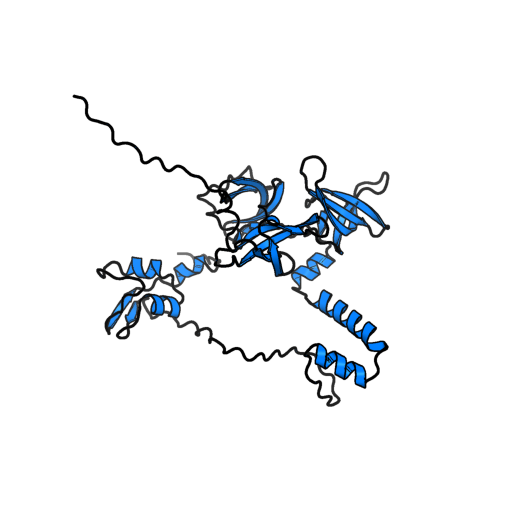79 ? -23.934 -6.907 19.147 1.00 94.31 179 GLN A CA 1
ATOM 1419 C C . GLN A 1 179 ? -25.178 -6.561 19.988 1.00 94.31 179 GLN A C 1
ATOM 1421 O O . GLN A 1 179 ? -26.207 -7.219 19.868 1.00 94.31 179 GLN A O 1
ATOM 1426 N N . SER A 1 180 ? -25.116 -5.511 20.816 1.00 93.94 180 SER A N 1
ATOM 1427 C CA . SER A 1 180 ? -26.275 -4.976 21.546 1.00 93.94 180 SER A CA 1
ATOM 1428 C C . SER A 1 180 ? -27.297 -4.261 20.649 1.00 93.94 180 SER A C 1
ATOM 1430 O O . SER A 1 180 ? -28.379 -3.921 21.120 1.00 93.94 180 SER A O 1
ATOM 1432 N N . GLY A 1 181 ? -26.959 -3.997 19.383 1.00 96.00 181 GLY A N 1
ATOM 1433 C CA . GLY A 1 181 ? -27.728 -3.169 18.452 1.00 96.00 181 GLY A CA 1
ATOM 1434 C C . GLY A 1 181 ? -27.406 -1.672 18.527 1.00 96.00 181 GLY A C 1
ATOM 1435 O O . GLY A 1 181 ? -27.911 -0.912 17.706 1.00 96.00 181 GLY A O 1
ATOM 1436 N N . GLU A 1 182 ? -26.570 -1.247 19.478 1.00 96.31 182 GLU A N 1
ATOM 1437 C CA . GLU A 1 182 ? -26.117 0.141 19.618 1.00 96.31 182 GLU A CA 1
ATOM 1438 C C . GLU A 1 182 ? -25.108 0.505 18.520 1.00 96.31 182 GLU A C 1
ATOM 1440 O O . GLU A 1 182 ? -24.172 -0.249 18.255 1.00 96.31 182 GLU A O 1
ATOM 1445 N N . GLU A 1 183 ? -25.266 1.677 17.907 1.00 96.69 183 GLU A N 1
ATOM 1446 C CA . GLU A 1 183 ? -24.296 2.212 16.951 1.00 96.69 183 GLU A CA 1
ATOM 1447 C C . GLU A 1 183 ? -23.327 3.165 17.645 1.00 96.69 183 GLU A C 1
ATOM 1449 O O . GLU A 1 183 ? -23.731 4.126 18.303 1.00 96.69 183 GLU A O 1
ATOM 1454 N N . VAL A 1 184 ? -22.032 2.922 17.467 1.00 96.50 184 VAL A N 1
ATOM 1455 C CA . VAL A 1 184 ? -20.971 3.680 18.126 1.00 96.50 184 VAL A CA 1
ATOM 1456 C C . VAL A 1 184 ? -19.996 4.205 17.087 1.00 96.50 184 VAL A C 1
ATOM 1458 O O . VAL A 1 184 ? -19.571 3.478 16.193 1.00 96.50 184 VAL A O 1
ATOM 1461 N N . LYS A 1 185 ? -19.601 5.472 17.229 1.00 95.69 185 LYS A N 1
ATOM 1462 C CA . LYS A 1 185 ? -18.522 6.073 16.442 1.00 95.69 185 LYS A CA 1
ATOM 1463 C C . LYS A 1 185 ? -17.240 6.089 17.255 1.00 95.69 185 LYS A C 1
ATOM 1465 O O . LYS A 1 185 ? -17.209 6.661 18.345 1.00 95.69 185 LYS A O 1
ATOM 1470 N N . VAL A 1 186 ? -16.186 5.483 16.726 1.00 94.81 186 VAL A N 1
ATOM 1471 C CA . VAL A 1 186 ? -14.869 5.445 17.367 1.00 94.81 186 VAL A CA 1
ATOM 1472 C C . VAL A 1 186 ? -13.787 5.959 16.418 1.00 94.81 186 VAL A C 1
ATOM 1474 O O . VAL A 1 186 ? -13.928 5.811 15.207 1.00 94.81 186 VAL A O 1
ATOM 1477 N N . PRO A 1 187 ? -12.704 6.569 16.926 1.00 92.50 187 PRO A N 1
ATOM 1478 C CA . PRO A 1 187 ? -11.544 6.900 16.101 1.00 92.50 187 PRO A CA 1
ATOM 1479 C C . PRO A 1 187 ? -10.998 5.665 15.371 1.00 92.50 187 PRO A C 1
ATOM 1481 O O . PRO A 1 187 ? -10.887 4.593 15.969 1.00 92.50 187 PRO A O 1
ATOM 1484 N N . TRP A 1 188 ? -10.633 5.807 14.097 1.00 88.56 188 TRP A N 1
ATOM 1485 C CA . TRP A 1 188 ? -10.071 4.714 13.300 1.00 88.56 188 TRP A CA 1
ATOM 1486 C C . TRP A 1 188 ? -8.572 4.546 13.582 1.00 88.56 188 TRP A C 1
ATOM 1488 O O . TRP A 1 188 ? -7.702 4.991 12.837 1.00 88.56 188 TRP A O 1
ATOM 1498 N N . ASN A 1 189 ? -8.265 3.960 14.738 1.00 86.56 189 ASN A N 1
ATOM 1499 C CA . ASN A 1 189 ? -6.908 3.627 15.155 1.00 86.56 189 ASN A CA 1
ATOM 1500 C C . ASN A 1 189 ? -6.902 2.400 16.078 1.00 86.56 189 ASN A C 1
ATOM 1502 O O . ASN A 1 189 ? -7.918 2.068 16.687 1.00 86.56 189 ASN A O 1
ATOM 1506 N N . SER A 1 190 ? -5.734 1.774 16.222 1.00 81.81 190 SER A N 1
ATOM 1507 C CA . SER A 1 190 ? -5.522 0.548 17.005 1.00 81.81 190 SER A CA 1
ATOM 1508 C C . SER A 1 190 ? -5.861 0.666 18.499 1.00 81.81 190 SER A C 1
ATOM 1510 O O . SER A 1 190 ? -6.092 -0.344 19.161 1.00 81.81 190 SER A O 1
ATOM 1512 N N . GLU A 1 191 ? -5.925 1.879 19.058 1.00 87.25 191 GLU A N 1
ATOM 1513 C CA . GLU A 1 191 ? -6.300 2.089 20.462 1.00 87.25 191 GLU A CA 1
ATOM 1514 C C . GLU A 1 191 ? -7.814 2.012 20.704 1.00 87.25 191 GLU A C 1
ATOM 1516 O O . GLU A 1 191 ? -8.255 1.791 21.842 1.00 87.25 191 GLU A O 1
ATOM 1521 N N . HIS A 1 192 ? -8.605 2.233 19.651 1.00 92.44 192 HIS A N 1
ATOM 1522 C CA . HIS A 1 192 ? -10.059 2.361 19.715 1.00 92.44 192 HIS A CA 1
ATOM 1523 C C . HIS A 1 192 ? -10.795 1.297 18.904 1.00 92.44 192 HIS A C 1
ATOM 1525 O O . HIS A 1 192 ? -11.913 0.946 19.279 1.00 92.44 192 HIS A O 1
ATOM 1531 N N . ALA A 1 193 ? -10.180 0.775 17.846 1.00 92.19 193 ALA A N 1
ATOM 1532 C CA . ALA A 1 193 ? -10.724 -0.270 16.997 1.00 92.19 193 ALA A CA 1
ATOM 1533 C C . ALA A 1 193 ? -9.614 -1.243 16.587 1.00 92.19 193 ALA A C 1
ATOM 1535 O O . ALA A 1 193 ? -8.514 -0.830 16.221 1.00 92.19 193 ALA A O 1
ATOM 1536 N N . ARG A 1 194 ? -9.911 -2.539 16.629 1.00 94.25 194 ARG A N 1
ATOM 1537 C CA . ARG A 1 194 ? -9.029 -3.588 16.121 1.00 94.25 194 ARG A CA 1
ATOM 1538 C C . ARG A 1 194 ? -9.838 -4.697 15.469 1.00 94.25 194 ARG A C 1
ATOM 1540 O O . ARG A 1 194 ? -11.005 -4.882 15.809 1.00 94.25 194 ARG A O 1
ATOM 1547 N N . LEU A 1 195 ? -9.220 -5.444 14.565 1.00 91.69 195 LEU A N 1
ATOM 1548 C CA . LEU A 1 195 ? -9.824 -6.667 14.039 1.00 91.69 195 LEU A CA 1
ATOM 1549 C C . LEU A 1 195 ? -10.148 -7.639 15.178 1.00 91.69 195 LEU A C 1
ATOM 1551 O O . LEU A 1 195 ? -9.367 -7.770 16.128 1.00 91.69 195 LEU A O 1
ATOM 1555 N N . SER A 1 196 ? -11.290 -8.317 15.077 1.00 92.12 196 SER A N 1
ATOM 1556 C CA . SER A 1 196 ? -11.611 -9.421 15.982 1.00 92.12 196 SER A CA 1
ATOM 1557 C C . SER A 1 196 ? -10.635 -10.587 15.776 1.00 92.12 196 SER A C 1
ATOM 1559 O O . SER A 1 196 ? -10.049 -10.738 14.705 1.00 92.12 196 SER A O 1
ATOM 1561 N N . GLU A 1 197 ? -10.425 -11.422 16.797 1.00 89.38 197 GLU A N 1
ATOM 1562 C CA . GLU A 1 197 ? -9.532 -12.588 16.661 1.00 89.38 197 GLU A CA 1
ATOM 1563 C C . GLU A 1 197 ? -10.029 -13.592 15.609 1.00 89.38 197 GLU A C 1
ATOM 1565 O O . GLU A 1 197 ? -9.212 -14.245 14.960 1.00 89.38 197 GLU A O 1
ATOM 1570 N N . GLU A 1 198 ? -11.347 -13.664 15.407 1.00 88.62 198 GLU A N 1
ATOM 1571 C CA . GLU A 1 198 ? -11.988 -14.429 14.335 1.00 88.62 198 GLU A CA 1
ATOM 1572 C C . GLU A 1 198 ? -11.596 -13.879 12.960 1.00 88.62 198 GLU A C 1
ATOM 1574 O O . GLU A 1 198 ? -11.050 -14.611 12.138 1.00 88.62 198 GLU A O 1
ATOM 1579 N N . GLU A 1 199 ? -11.731 -12.570 12.748 1.00 86.88 199 GLU A N 1
ATOM 1580 C CA . GLU A 1 199 ? -11.368 -11.947 11.474 1.00 86.88 199 GLU A CA 1
ATOM 1581 C C . GLU A 1 199 ? -9.860 -12.038 11.197 1.00 86.88 199 GLU A C 1
ATOM 1583 O O . GLU A 1 199 ? -9.423 -12.356 10.091 1.00 86.88 199 GLU A O 1
ATOM 1588 N N . LYS A 1 200 ? -9.027 -11.882 12.234 1.00 87.06 200 LYS A N 1
ATOM 1589 C CA . LYS A 1 200 ? -7.580 -12.131 12.126 1.00 87.06 200 LYS A CA 1
ATOM 1590 C C . LYS A 1 200 ? -7.265 -13.579 11.765 1.00 87.06 200 LYS A C 1
ATOM 1592 O O . LYS A 1 200 ? -6.239 -13.838 11.134 1.00 87.06 200 LYS A O 1
ATOM 1597 N N . ALA A 1 201 ? -8.051 -14.545 12.237 1.00 85.88 201 ALA A N 1
ATOM 1598 C CA . ALA A 1 201 ? -7.885 -15.947 11.865 1.00 85.88 201 ALA A CA 1
ATOM 1599 C C . ALA A 1 201 ? -8.293 -16.172 10.402 1.00 85.88 201 ALA A C 1
ATOM 1601 O O . ALA A 1 201 ? -7.525 -16.794 9.667 1.00 85.88 201 ALA A O 1
ATOM 1602 N N . ASN A 1 202 ? -9.407 -15.577 9.963 1.00 82.44 202 ASN A N 1
ATOM 1603 C CA . ASN A 1 202 ? -9.882 -15.630 8.579 1.00 82.44 202 ASN A CA 1
ATOM 1604 C C . ASN A 1 202 ? -8.818 -15.104 7.604 1.00 82.44 202 ASN A C 1
ATOM 1606 O O . ASN A 1 202 ? -8.401 -15.837 6.704 1.00 82.44 202 ASN A O 1
ATOM 1610 N N . ILE A 1 203 ? -8.265 -13.913 7.864 1.00 77.69 203 ILE A N 1
ATOM 1611 C CA . ILE A 1 203 ? -7.191 -13.320 7.047 1.00 77.69 203 ILE A CA 1
ATOM 1612 C C . ILE A 1 203 ? -5.941 -14.212 7.039 1.00 77.69 203 ILE A C 1
ATOM 1614 O O . ILE A 1 203 ? -5.374 -14.481 5.982 1.00 77.69 203 ILE A O 1
ATOM 1618 N N . ARG A 1 204 ? -5.509 -14.725 8.204 1.00 79.19 204 ARG A N 1
ATOM 1619 C CA . ARG A 1 204 ? -4.333 -15.618 8.299 1.00 79.19 204 ARG A CA 1
ATOM 1620 C C . ARG A 1 204 ? -4.506 -16.919 7.525 1.00 79.19 204 ARG A C 1
ATOM 1622 O O . ARG A 1 204 ? -3.520 -17.464 7.039 1.00 79.19 204 ARG A O 1
ATOM 1629 N N . SER A 1 205 ? -5.730 -17.427 7.451 1.00 79.62 205 SER A N 1
ATOM 1630 C CA . SER A 1 205 ? -6.033 -18.674 6.755 1.00 79.62 205 SER A CA 1
ATOM 1631 C C . SER A 1 205 ? -6.124 -18.527 5.232 1.00 79.62 205 SER A C 1
ATOM 1633 O O . SER A 1 205 ? -6.260 -19.543 4.556 1.00 79.62 205 SER A O 1
ATOM 1635 N N . GLY A 1 206 ? -6.038 -17.302 4.682 1.00 59.28 206 GLY A N 1
ATOM 1636 C CA . GLY A 1 206 ? -6.218 -17.053 3.242 1.00 59.28 206 GLY A CA 1
ATOM 1637 C C . GLY A 1 206 ? -7.571 -17.559 2.733 1.00 59.28 206 GLY A C 1
ATOM 1638 O O . GLY A 1 206 ? -7.706 -17.970 1.583 1.00 59.28 206 GLY A O 1
ATOM 1639 N N . SER A 1 207 ? -8.547 -17.640 3.637 1.00 47.78 207 SER A N 1
ATOM 1640 C CA . SER A 1 207 ? -9.754 -18.418 3.444 1.00 47.78 207 SER A CA 1
ATOM 1641 C C . SER A 1 207 ? -10.774 -17.616 2.648 1.00 47.78 207 SER A C 1
ATOM 1643 O O . SER A 1 207 ? -11.599 -16.888 3.193 1.00 47.78 207 SER A O 1
ATOM 1645 N N . SER A 1 208 ? -10.797 -17.873 1.345 1.00 47.25 208 SER A N 1
ATOM 1646 C CA . SER A 1 208 ? -12.010 -17.772 0.534 1.00 47.25 208 SER A CA 1
ATOM 1647 C C . SER A 1 208 ? -13.119 -18.735 1.005 1.00 47.25 208 SER A C 1
ATOM 1649 O O . SER A 1 208 ? -14.204 -18.741 0.430 1.00 47.25 208 SER A O 1
ATOM 1651 N N . GLN A 1 209 ? -12.902 -19.543 2.060 1.00 45.53 209 GLN A N 1
ATOM 1652 C CA . GLN A 1 209 ? -13.908 -20.480 2.572 1.00 45.53 209 GLN A CA 1
ATOM 1653 C C . GLN A 1 209 ? -15.072 -19.767 3.269 1.00 45.53 209 GLN A C 1
ATOM 1655 O O . GLN A 1 209 ? -16.162 -20.327 3.305 1.00 45.53 209 GLN A O 1
ATOM 1660 N N . GLY A 1 210 ? -14.880 -18.544 3.781 1.00 45.56 210 GLY A N 1
ATOM 1661 C CA . GLY A 1 210 ? -15.977 -17.746 4.342 1.00 45.56 210 GLY A CA 1
ATOM 1662 C C . GLY A 1 210 ? -17.003 -17.340 3.278 1.00 45.56 210 GLY A C 1
ATOM 1663 O O . GLY A 1 210 ? -18.204 -17.509 3.476 1.00 45.56 210 GLY A O 1
ATOM 1664 N N . GLU A 1 211 ? -16.534 -16.892 2.110 1.00 44.56 211 GLU A N 1
ATOM 1665 C CA . GLU A 1 211 ? -17.403 -16.581 0.968 1.00 44.56 211 GLU A CA 1
ATOM 1666 C C . GLU A 1 211 ? -17.894 -17.844 0.254 1.00 44.56 211 GLU A C 1
ATOM 1668 O O . GLU A 1 211 ? -19.039 -17.870 -0.187 1.00 44.56 211 GLU A O 1
ATOM 1673 N N . ALA A 1 212 ? -17.099 -18.921 0.202 1.00 48.12 212 ALA A N 1
ATOM 1674 C CA . ALA A 1 212 ? -17.548 -20.199 -0.348 1.00 48.12 212 ALA A CA 1
ATOM 1675 C C . ALA A 1 212 ? -18.679 -20.819 0.485 1.00 48.12 212 ALA A C 1
ATOM 1677 O O . ALA A 1 212 ? -19.651 -21.277 -0.098 1.00 48.12 212 ALA A O 1
ATOM 1678 N N . ALA A 1 213 ? -18.608 -20.774 1.820 1.00 47.59 213 ALA A N 1
ATOM 1679 C CA . ALA A 1 213 ? -19.663 -21.293 2.691 1.00 47.59 213 ALA A CA 1
ATOM 1680 C C . ALA A 1 213 ? -20.953 -20.461 2.598 1.00 47.59 213 ALA A C 1
ATOM 1682 O O . ALA A 1 213 ? -22.048 -21.019 2.587 1.00 47.59 213 ALA A O 1
ATOM 1683 N N . LEU A 1 214 ? -20.840 -19.132 2.476 1.00 46.75 214 LEU A N 1
ATOM 1684 C CA . LEU A 1 214 ? -22.000 -18.249 2.322 1.00 46.75 214 LEU A CA 1
ATOM 1685 C C . LEU A 1 214 ? -22.613 -18.354 0.914 1.00 46.75 214 LEU A C 1
ATOM 1687 O O . LEU A 1 214 ? -23.835 -18.332 0.772 1.00 46.75 214 LEU A O 1
ATOM 1691 N N . ALA A 1 215 ? -21.783 -18.527 -0.121 1.00 48.75 215 ALA A N 1
ATOM 1692 C CA . ALA A 1 215 ? -22.222 -18.821 -1.483 1.00 48.75 215 ALA A CA 1
ATOM 1693 C C . ALA A 1 215 ? -22.857 -20.215 -1.590 1.00 48.75 215 ALA A C 1
ATOM 1695 O O . ALA A 1 215 ? -23.856 -20.364 -2.292 1.00 48.75 215 ALA A O 1
ATOM 1696 N N . GLU A 1 216 ? -22.331 -21.210 -0.873 1.00 55.41 216 GLU A N 1
ATOM 1697 C CA . GLU A 1 216 ? -22.882 -22.565 -0.758 1.00 55.41 216 GLU A CA 1
ATOM 1698 C C . GLU A 1 216 ? -24.233 -22.547 -0.025 1.00 55.41 216 GLU A C 1
ATOM 1700 O O . GLU A 1 216 ? -25.194 -23.157 -0.488 1.00 55.41 216 GLU A O 1
ATOM 1705 N N . GLU A 1 217 ? -24.372 -21.766 1.052 1.00 52.03 217 GLU A N 1
ATOM 1706 C CA . GLU A 1 217 ? -25.641 -21.626 1.774 1.00 52.03 217 GLU A CA 1
ATOM 1707 C C . GLU A 1 217 ? -26.700 -20.860 0.958 1.00 52.03 217 GLU A C 1
ATOM 1709 O O . GLU A 1 217 ? -27.867 -21.261 0.941 1.00 52.03 217 GLU A O 1
ATOM 1714 N N . LEU A 1 218 ? -26.311 -19.802 0.232 1.00 45.09 218 LEU A N 1
ATOM 1715 C CA . LEU A 1 218 ? -27.193 -19.069 -0.690 1.00 45.09 218 LEU A CA 1
ATOM 1716 C C . LEU A 1 218 ? -27.639 -19.941 -1.870 1.00 45.09 218 LEU A C 1
ATOM 1718 O O . LEU A 1 218 ? -28.831 -19.973 -2.176 1.00 45.09 218 LEU A O 1
ATOM 1722 N N . THR A 1 219 ? -26.728 -20.709 -2.476 1.00 62.97 219 THR A N 1
ATOM 1723 C CA . THR A 1 219 ? -27.079 -21.629 -3.572 1.00 62.97 219 THR A CA 1
ATOM 1724 C C . THR A 1 219 ? -27.976 -22.771 -3.102 1.00 62.97 219 THR A C 1
ATOM 1726 O O . THR A 1 219 ? -28.952 -23.082 -3.779 1.00 62.97 219 THR A O 1
ATOM 1729 N N . LEU A 1 220 ? -27.751 -23.340 -1.913 1.00 61.69 220 LEU A N 1
ATOM 1730 C CA . LEU A 1 220 ? -28.635 -24.366 -1.341 1.00 61.69 220 LEU A CA 1
ATOM 1731 C C . LEU A 1 220 ? -30.031 -23.840 -0.984 1.00 61.69 220 LEU A C 1
ATOM 1733 O O . LEU A 1 220 ? -31.001 -24.598 -1.043 1.00 61.69 220 LEU A O 1
ATOM 1737 N N . LYS A 1 221 ? -30.155 -22.565 -0.600 1.00 62.22 221 LYS A N 1
ATOM 1738 C CA . LYS A 1 221 ? -31.453 -21.944 -0.298 1.00 62.22 221 LYS A CA 1
ATOM 1739 C C . LYS A 1 221 ? -32.248 -21.642 -1.562 1.00 62.22 221 LYS A C 1
ATOM 1741 O O . LYS A 1 221 ? -33.449 -21.880 -1.569 1.00 62.22 221 LYS A O 1
ATOM 1746 N N . GLU A 1 222 ? -31.582 -21.173 -2.614 1.00 66.06 222 GLU A N 1
ATOM 1747 C CA . GLU A 1 222 ? -32.203 -20.924 -3.918 1.00 66.06 222 GLU A CA 1
ATOM 1748 C C . GLU A 1 222 ? -32.575 -22.231 -4.634 1.00 66.06 222 GLU A C 1
ATOM 1750 O O . GLU A 1 222 ? -33.602 -22.289 -5.299 1.00 66.06 222 GLU A O 1
ATOM 1755 N N . MET A 1 223 ? -31.801 -23.308 -4.450 1.00 62.09 223 MET A N 1
ATOM 1756 C CA . MET A 1 223 ? -32.039 -24.604 -5.101 1.00 62.09 223 MET A CA 1
ATOM 1757 C C . MET A 1 223 ? -33.216 -25.413 -4.538 1.00 62.09 223 MET A C 1
ATOM 1759 O O . MET A 1 223 ? -33.686 -26.318 -5.222 1.00 62.09 223 MET A O 1
ATOM 1763 N N . LYS A 1 224 ? -33.719 -25.123 -3.328 1.00 69.75 224 LYS A N 1
ATOM 1764 C CA . LYS A 1 224 ? -34.814 -25.911 -2.719 1.00 69.75 224 LYS A CA 1
ATOM 1765 C C . LYS A 1 224 ? -36.161 -25.780 -3.431 1.00 69.75 224 LYS A C 1
ATOM 1767 O O . LYS A 1 224 ? -37.001 -26.659 -3.255 1.00 69.75 224 LYS A O 1
ATOM 1772 N N . ASP A 1 225 ? -36.340 -24.728 -4.223 1.00 72.38 225 ASP A N 1
ATOM 1773 C CA . ASP A 1 225 ? -37.603 -24.428 -4.901 1.00 72.38 225 ASP A CA 1
ATOM 1774 C C . ASP A 1 225 ? -37.587 -24.784 -6.402 1.00 72.38 225 ASP A C 1
ATOM 1776 O O . ASP A 1 225 ? -38.604 -24.628 -7.078 1.00 72.38 225 ASP A O 1
ATOM 1780 N N . PHE A 1 226 ? -36.466 -25.284 -6.935 1.00 67.44 226 PHE A N 1
ATOM 1781 C CA . PHE A 1 226 ? -36.354 -25.686 -8.340 1.00 67.44 226 PHE A CA 1
ATOM 1782 C C . PHE A 1 226 ? -36.638 -27.181 -8.529 1.00 67.44 226 PHE A C 1
ATOM 1784 O O . PHE A 1 226 ? -36.160 -28.020 -7.767 1.00 67.44 226 PHE A O 1
ATOM 1791 N N . GLY A 1 227 ? -37.394 -27.524 -9.577 1.00 77.38 227 GLY A N 1
ATOM 1792 C CA . GLY A 1 227 ? -37.476 -28.904 -10.058 1.00 77.38 227 GLY A CA 1
ATOM 1793 C C . GLY A 1 227 ? -36.165 -29.330 -10.726 1.00 77.38 227 GLY A C 1
ATOM 1794 O O . GLY A 1 227 ? -35.419 -28.486 -11.223 1.00 77.38 227 GLY A O 1
ATOM 1795 N N . ASP A 1 228 ? -35.887 -30.636 -10.768 1.00 70.62 228 ASP A N 1
ATOM 1796 C CA . ASP A 1 228 ? -34.620 -31.196 -11.279 1.00 70.62 228 ASP A CA 1
ATOM 1797 C C . ASP A 1 228 ? -34.234 -30.679 -12.685 1.00 70.62 228 ASP A C 1
ATOM 1799 O O . ASP A 1 228 ? -33.054 -30.458 -12.974 1.00 70.62 228 ASP A O 1
ATOM 1803 N N . ASP A 1 229 ? -35.222 -30.416 -13.546 1.00 68.06 229 ASP A N 1
ATOM 1804 C CA . ASP A 1 229 ? -35.009 -29.885 -14.899 1.00 68.06 229 ASP A CA 1
ATOM 1805 C C . ASP A 1 229 ? -34.583 -28.400 -14.912 1.00 68.06 229 ASP A C 1
ATOM 1807 O O . ASP A 1 229 ? -33.802 -27.979 -15.775 1.00 68.06 229 ASP A O 1
ATOM 1811 N N . ASP A 1 230 ? -35.021 -27.607 -13.930 1.00 72.62 230 ASP A N 1
ATOM 1812 C CA . ASP A 1 230 ? -34.696 -26.180 -13.826 1.00 72.62 230 ASP A CA 1
ATOM 1813 C C . ASP A 1 230 ? -33.289 -25.949 -13.260 1.00 72.62 230 ASP A C 1
ATOM 1815 O O . ASP A 1 230 ? -32.592 -25.017 -13.672 1.00 72.62 230 ASP A O 1
ATOM 1819 N N . VAL A 1 231 ? -32.817 -26.845 -12.384 1.00 66.31 231 VAL A N 1
ATOM 1820 C CA . VAL A 1 231 ? -31.436 -26.835 -11.869 1.00 66.31 231 VAL A CA 1
ATOM 1821 C C . VAL A 1 231 ? -30.439 -27.002 -13.018 1.00 66.31 231 VAL A C 1
ATOM 1823 O O . VAL A 1 231 ? -29.432 -26.291 -13.095 1.00 66.31 231 VAL A O 1
ATOM 1826 N N . LEU A 1 232 ? -30.744 -27.889 -13.970 1.00 64.25 232 LEU A N 1
ATOM 1827 C CA . LEU A 1 232 ? -29.905 -28.129 -15.143 1.00 64.25 232 LEU A CA 1
ATOM 1828 C C . LEU A 1 232 ? -29.876 -26.925 -16.098 1.00 64.25 232 LEU A C 1
ATOM 1830 O O . LEU A 1 232 ? -28.835 -26.625 -16.693 1.00 64.25 232 LEU A O 1
ATOM 1834 N N . ALA A 1 233 ? -31.004 -26.227 -16.252 1.00 68.38 233 ALA A N 1
ATOM 1835 C CA . ALA A 1 233 ? -31.087 -24.997 -17.036 1.00 68.38 233 ALA A CA 1
ATOM 1836 C C . ALA A 1 233 ? -30.304 -23.850 -16.372 1.00 68.38 233 ALA A C 1
ATOM 1838 O O . ALA A 1 233 ? -29.532 -23.161 -17.044 1.00 68.38 233 ALA A O 1
ATOM 1839 N N . TRP A 1 234 ? -30.427 -23.696 -15.052 1.00 74.06 234 TRP A N 1
ATOM 1840 C CA . TRP A 1 234 ? -29.703 -22.696 -14.266 1.00 74.06 234 TRP A CA 1
ATOM 1841 C C . TRP A 1 234 ? -28.180 -22.912 -14.304 1.00 74.06 234 TRP A C 1
ATOM 1843 O O . TRP A 1 234 ? -27.426 -21.974 -14.577 1.00 74.06 234 TRP A O 1
ATOM 1853 N N . MET A 1 235 ? -27.715 -24.159 -14.149 1.00 64.31 235 MET A N 1
ATOM 1854 C CA . MET A 1 235 ? -26.290 -24.514 -14.243 1.00 64.31 235 MET A CA 1
ATOM 1855 C C . MET A 1 235 ? -25.689 -24.199 -15.621 1.00 64.31 235 MET A C 1
ATOM 1857 O O . MET A 1 235 ? -24.569 -23.687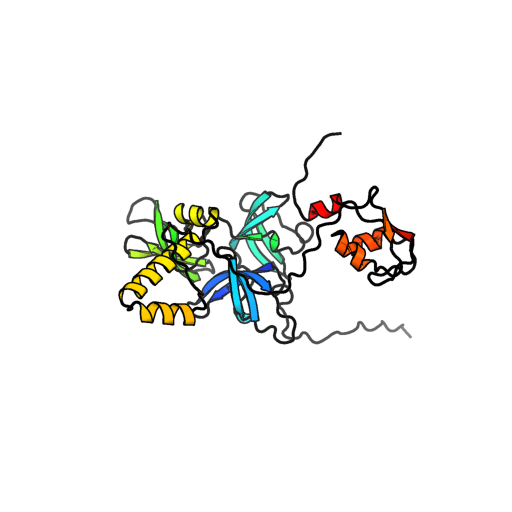 -15.705 1.00 64.31 235 MET A O 1
ATOM 1861 N N . LYS A 1 236 ? -26.445 -24.430 -16.705 1.00 64.38 236 LYS A N 1
ATOM 1862 C CA . LYS A 1 236 ? -26.019 -24.081 -18.071 1.00 64.38 236 LYS A CA 1
ATOM 1863 C C . LYS A 1 236 ? -25.877 -22.573 -18.270 1.00 64.38 236 LYS A C 1
ATOM 1865 O O . LYS A 1 236 ? -24.916 -22.143 -18.900 1.00 64.38 236 LYS A O 1
ATOM 1870 N N . VAL A 1 237 ? -26.789 -21.772 -17.715 1.00 67.25 237 VAL A N 1
ATOM 1871 C CA . VAL A 1 237 ? -26.715 -20.299 -17.776 1.00 67.25 237 VAL A CA 1
ATOM 1872 C C . VAL A 1 237 ? -25.489 -19.763 -17.027 1.00 67.25 237 VAL A C 1
ATOM 1874 O O . VAL A 1 237 ? -24.920 -18.751 -17.429 1.00 67.25 237 VAL A O 1
ATOM 1877 N N . LYS A 1 238 ? -25.040 -20.454 -15.974 1.00 68.62 238 LYS A N 1
ATOM 1878 C CA . LYS A 1 238 ? -23.854 -20.084 -15.183 1.00 68.62 238 LYS A CA 1
ATOM 1879 C C . LYS A 1 238 ? -22.533 -20.671 -15.697 1.00 68.62 238 LYS A C 1
ATOM 1881 O O . LYS A 1 238 ? -21.495 -20.396 -15.105 1.00 68.62 238 LYS A O 1
ATOM 1886 N N . GLY A 1 239 ? -22.547 -21.435 -16.792 1.00 47.91 239 GLY A N 1
ATOM 1887 C CA . GLY A 1 239 ? -21.332 -22.004 -17.386 1.00 47.91 239 GLY A CA 1
ATOM 1888 C C . GLY A 1 239 ? -20.726 -23.173 -16.600 1.00 47.91 239 GLY A C 1
ATOM 1889 O O . GLY A 1 239 ? -19.550 -23.477 -16.778 1.00 47.91 239 GLY A O 1
ATOM 1890 N N . ILE A 1 240 ? -21.508 -23.840 -15.746 1.00 58.28 240 ILE A N 1
ATOM 1891 C CA . ILE A 1 240 ? -21.067 -25.010 -14.977 1.00 58.28 240 ILE A CA 1
ATOM 1892 C C . ILE A 1 240 ? -21.404 -26.264 -15.793 1.00 58.28 240 ILE A C 1
ATOM 1894 O O . ILE A 1 240 ? -22.576 -26.571 -16.016 1.00 58.28 240 ILE A O 1
ATOM 1898 N N . LEU A 1 241 ? -20.389 -26.987 -16.278 1.00 40.88 241 LEU A N 1
ATOM 1899 C CA . LEU A 1 241 ? -20.574 -28.111 -17.203 1.00 40.88 241 LEU A CA 1
ATOM 1900 C C . LEU A 1 241 ? -20.298 -29.467 -16.525 1.00 40.88 241 LEU A C 1
ATOM 1902 O O . LEU A 1 241 ? -19.171 -29.940 -16.499 1.00 40.88 241 LEU A O 1
ATOM 1906 N N . GLY A 1 242 ? -21.375 -30.097 -16.039 1.00 39.91 242 GLY A N 1
ATOM 1907 C CA . GLY A 1 242 ? -21.529 -31.550 -15.867 1.00 39.91 242 GLY A CA 1
ATOM 1908 C C . GLY A 1 242 ? -20.897 -32.209 -14.631 1.00 39.91 242 GLY A C 1
ATOM 1909 O O . GLY A 1 242 ? -19.686 -32.371 -14.550 1.00 39.91 242 GLY A O 1
ATOM 1910 N N . ILE A 1 243 ? -21.742 -32.738 -13.737 1.00 38.28 243 ILE A N 1
ATOM 1911 C CA . ILE A 1 243 ? -21.363 -33.745 -12.731 1.00 38.28 243 ILE A CA 1
ATOM 1912 C C . ILE A 1 243 ? -21.675 -35.126 -13.317 1.00 38.28 243 ILE A C 1
ATOM 1914 O O . ILE A 1 243 ? -22.811 -35.393 -13.708 1.00 38.28 243 ILE A O 1
ATOM 1918 N N . LYS A 1 244 ? -20.683 -36.020 -13.371 1.00 32.50 244 LYS A N 1
ATOM 1919 C CA . LYS A 1 244 ? -20.918 -37.450 -13.605 1.00 32.50 244 LYS A CA 1
ATOM 1920 C C . LYS A 1 244 ? -21.027 -38.111 -12.234 1.00 32.50 244 LYS A C 1
ATOM 1922 O O . LYS A 1 244 ? -20.064 -38.112 -11.480 1.00 32.50 244 LYS A O 1
ATOM 1927 N N . THR A 1 245 ? -22.209 -38.600 -11.884 1.00 42.69 245 THR A N 1
ATOM 1928 C CA . THR A 1 245 ? -22.458 -39.253 -10.597 1.00 42.69 245 THR A CA 1
ATOM 1929 C C . THR A 1 245 ? -22.193 -40.751 -10.708 1.00 42.69 245 THR A C 1
ATOM 1931 O O . THR A 1 245 ? -23.054 -41.521 -11.122 1.00 42.69 245 THR A O 1
ATOM 1934 N N . ASP A 1 246 ? -21.006 -41.193 -10.302 1.00 38.47 246 ASP A N 1
ATOM 1935 C CA . ASP A 1 246 ? -20.723 -42.593 -9.983 1.00 38.47 246 ASP A CA 1
ATOM 1936 C C . ASP A 1 246 ? -20.581 -42.790 -8.467 1.00 38.47 246 ASP A C 1
ATOM 1938 O O . ASP A 1 246 ? -19.561 -43.221 -7.947 1.00 38.47 246 ASP A O 1
ATOM 1942 N N . GLY A 1 247 ? -21.664 -42.492 -7.742 1.00 39.00 247 GLY A N 1
ATOM 1943 C CA . GLY A 1 247 ? -22.012 -43.155 -6.477 1.00 39.00 247 GLY A CA 1
ATOM 1944 C C . GLY A 1 247 ? -20.994 -43.153 -5.328 1.00 39.00 247 GLY A C 1
ATOM 1945 O O . GLY A 1 247 ? -21.180 -43.917 -4.386 1.00 39.00 247 GLY A O 1
ATOM 1946 N N . SER A 1 248 ? -19.952 -42.325 -5.359 1.00 34.25 248 SER A N 1
ATOM 1947 C CA . SER A 1 248 ? -18.953 -42.220 -4.293 1.00 34.25 248 SER A CA 1
ATOM 1948 C C . SER A 1 248 ? -18.616 -40.751 -4.065 1.00 34.25 248 SER A C 1
ATOM 1950 O O . SER A 1 248 ? -18.303 -40.044 -5.015 1.00 34.25 248 SER A O 1
ATOM 1952 N N . LEU A 1 249 ? -18.731 -40.306 -2.807 1.00 36.03 249 LEU A N 1
ATOM 1953 C CA . LEU A 1 249 ? -18.447 -38.959 -2.288 1.00 36.03 249 LEU A CA 1
ATOM 1954 C C . LEU A 1 249 ? -17.366 -38.208 -3.088 1.00 36.03 249 LEU A C 1
ATOM 1956 O O . LEU A 1 249 ? -16.170 -38.363 -2.839 1.00 36.03 249 LEU A O 1
ATOM 1960 N N . ALA A 1 250 ? -17.801 -37.380 -4.038 1.00 33.78 250 ALA A N 1
ATOM 1961 C CA . ALA A 1 250 ? -16.917 -36.549 -4.835 1.00 33.78 250 ALA A CA 1
ATOM 1962 C C . ALA A 1 250 ? -16.650 -35.238 -4.091 1.00 33.78 250 ALA A C 1
ATOM 1964 O O . ALA A 1 250 ? -17.536 -34.410 -3.882 1.00 33.78 250 ALA A O 1
ATOM 1965 N N . ARG A 1 251 ? -15.395 -35.079 -3.680 1.00 34.38 251 ARG A N 1
ATOM 1966 C CA . ARG A 1 251 ? -14.786 -33.825 -3.247 1.00 34.38 251 ARG A CA 1
ATOM 1967 C C . ARG A 1 251 ? -14.738 -32.894 -4.467 1.00 34.38 251 ARG A C 1
ATOM 1969 O O . ARG A 1 251 ? -14.213 -33.289 -5.505 1.00 34.38 251 ARG A O 1
ATOM 1976 N N . LEU A 1 252 ? -15.306 -31.694 -4.356 1.00 31.58 252 LEU A N 1
ATOM 1977 C CA . LEU A 1 252 ? -15.247 -30.659 -5.393 1.00 31.58 252 LEU A CA 1
ATOM 1978 C C . LEU A 1 252 ? -13.803 -30.145 -5.519 1.00 31.58 252 LEU A C 1
ATOM 1980 O O . LEU A 1 252 ? -13.375 -29.295 -4.744 1.00 31.58 252 LEU A O 1
ATOM 1984 N N . GLU A 1 253 ? -13.045 -30.666 -6.483 1.00 36.56 253 GLU A N 1
ATOM 1985 C CA . GLU A 1 253 ? -11.833 -30.010 -6.982 1.00 36.56 253 GLU A CA 1
ATOM 1986 C C . GLU A 1 253 ? -12.183 -29.223 -8.248 1.00 36.56 253 GLU A C 1
ATOM 1988 O O . GLU A 1 253 ? -12.686 -29.758 -9.237 1.00 36.56 253 GLU A O 1
ATOM 1993 N N . TYR A 1 254 ? -11.958 -27.913 -8.181 1.00 32.09 254 TYR A N 1
ATOM 1994 C CA . TYR A 1 254 ? -12.273 -26.949 -9.226 1.00 32.09 254 TYR A CA 1
ATOM 1995 C C . TYR A 1 254 ? -11.190 -27.014 -10.319 1.00 32.09 254 TYR A C 1
ATOM 1997 O O . TYR A 1 254 ? -10.132 -26.402 -10.194 1.00 32.09 254 TYR A O 1
ATOM 2005 N N . LEU A 1 255 ? -11.424 -27.783 -11.386 1.00 31.92 255 LEU A N 1
ATOM 2006 C CA . LEU A 1 255 ? -10.550 -27.838 -12.565 1.00 31.92 255 LEU A CA 1
ATOM 2007 C C . LEU A 1 255 ? -11.101 -26.918 -13.663 1.00 31.92 255 LEU A C 1
ATOM 2009 O O . LEU A 1 255 ? -11.904 -27.322 -14.503 1.00 31.92 255 LEU A O 1
ATOM 2013 N N . VAL A 1 256 ? -10.648 -25.664 -13.663 1.00 36.38 256 VAL A N 1
ATOM 2014 C CA . VAL A 1 256 ? -10.838 -24.739 -14.789 1.00 36.38 256 VAL A CA 1
ATOM 2015 C C . VAL A 1 256 ? -9.827 -25.110 -15.872 1.00 36.38 256 VAL A C 1
ATOM 2017 O O . VAL A 1 256 ? -8.642 -24.822 -15.749 1.00 36.38 256 VAL A O 1
ATOM 2020 N N . HIS A 1 257 ? -10.282 -25.771 -16.936 1.00 32.78 257 HIS A N 1
ATOM 2021 C CA . HIS A 1 257 ? -9.559 -25.822 -18.208 1.00 32.78 257 HIS A CA 1
ATOM 2022 C C . HIS A 1 257 ? -10.158 -24.769 -19.139 1.00 32.78 257 HIS A C 1
ATOM 2024 O O . HIS A 1 257 ? -11.069 -25.046 -19.919 1.00 32.78 257 HIS A O 1
ATOM 2030 N N . LEU A 1 258 ? -9.646 -23.543 -19.039 1.00 36.50 258 LEU A N 1
ATOM 2031 C CA . LEU A 1 258 ? -9.752 -22.573 -20.120 1.00 36.50 258 LEU A CA 1
ATOM 2032 C C . LEU A 1 258 ? -8.536 -22.772 -21.022 1.00 36.50 258 LEU A C 1
ATOM 2034 O O . LEU A 1 258 ? -7.398 -22.743 -20.562 1.00 36.50 258 LEU A O 1
ATOM 2038 N N . GLY A 1 259 ? -8.799 -23.032 -22.301 1.00 35.62 259 GLY A N 1
ATOM 2039 C CA . GLY A 1 259 ? -7.786 -23.029 -23.345 1.00 35.62 259 GLY A CA 1
ATOM 2040 C C . GLY A 1 259 ? -7.268 -21.614 -23.554 1.00 35.62 259 GLY A C 1
ATOM 2041 O O . GLY A 1 259 ? -7.775 -20.887 -24.401 1.00 35.62 259 GLY A O 1
ATOM 2042 N N . GLU A 1 260 ? -6.258 -21.248 -22.779 1.00 35.78 260 GLU A N 1
ATOM 2043 C CA . GLU A 1 260 ? -5.302 -20.203 -23.110 1.00 35.78 260 GLU A CA 1
ATOM 2044 C C . GLU A 1 260 ? -4.002 -20.911 -23.493 1.00 35.78 260 GLU A C 1
ATOM 2046 O O . GLU A 1 260 ? -3.573 -21.856 -22.828 1.00 35.78 260 GLU A O 1
ATOM 2051 N N . GLU A 1 261 ? -3.405 -20.519 -24.619 1.00 37.66 261 GLU A N 1
ATOM 2052 C CA . GLU A 1 261 ? -2.069 -20.973 -24.986 1.00 37.66 261 GLU A CA 1
ATOM 2053 C C . GLU A 1 261 ? -1.117 -20.611 -23.841 1.00 37.66 261 GLU A C 1
ATOM 2055 O O . GLU A 1 261 ? -0.802 -19.441 -23.637 1.00 37.66 261 GLU A O 1
ATOM 2060 N N . GLU A 1 262 ? -0.682 -21.612 -23.070 1.00 38.75 262 GLU A N 1
ATOM 2061 C CA . GLU A 1 262 ? 0.378 -21.448 -22.082 1.00 38.75 262 GLU A CA 1
ATOM 2062 C C . GLU A 1 262 ? 1.613 -20.878 -22.793 1.00 38.75 262 GLU A C 1
ATOM 2064 O O . GLU A 1 262 ? 2.391 -21.604 -23.427 1.00 38.75 262 GLU A O 1
ATOM 2069 N N . GLU A 1 263 ? 1.845 -19.574 -22.641 1.00 48.47 263 GLU A N 1
ATOM 2070 C CA . GLU A 1 263 ? 3.175 -18.999 -22.762 1.00 48.47 263 GLU A CA 1
ATOM 2071 C C . GLU A 1 263 ? 3.997 -19.625 -21.628 1.00 48.47 263 GLU A C 1
ATOM 2073 O O . GLU A 1 263 ? 4.056 -19.118 -20.509 1.00 48.47 263 GLU A O 1
ATOM 2078 N N . LYS A 1 264 ? 4.550 -20.817 -21.901 1.00 40.84 264 LYS A N 1
ATOM 2079 C CA . LYS A 1 264 ? 5.431 -21.582 -21.016 1.00 40.84 264 LYS A CA 1
ATOM 2080 C C . LYS A 1 264 ? 6.399 -20.616 -20.356 1.00 40.84 264 LYS A C 1
ATOM 2082 O O . LYS A 1 264 ? 7.360 -20.181 -20.992 1.00 40.84 264 LYS A O 1
ATOM 2087 N N . ASN A 1 265 ? 6.163 -20.330 -19.079 1.00 44.56 265 ASN A N 1
ATOM 2088 C CA . ASN A 1 265 ? 7.109 -19.624 -18.236 1.00 44.56 265 ASN A CA 1
ATOM 2089 C C . ASN A 1 265 ? 8.448 -20.375 -18.365 1.00 44.56 265 ASN A C 1
ATOM 2091 O O . ASN A 1 265 ? 8.515 -21.558 -17.998 1.00 44.56 265 ASN A O 1
ATOM 2095 N N . PRO A 1 266 ? 9.472 -19.793 -19.018 1.00 51.16 266 PRO A N 1
ATOM 2096 C CA . PRO A 1 266 ? 10.656 -20.546 -19.380 1.00 51.16 266 PRO A CA 1
ATOM 2097 C C . PRO A 1 266 ? 11.324 -20.995 -18.087 1.00 51.16 266 PRO A C 1
ATOM 2099 O O . PRO A 1 266 ? 11.710 -20.163 -17.268 1.00 51.16 266 PRO A O 1
ATOM 2102 N N . LYS A 1 267 ? 11.435 -22.320 -17.902 1.00 53.72 267 LYS A N 1
ATOM 2103 C CA . LYS A 1 267 ? 12.195 -22.938 -16.807 1.00 53.72 267 LYS A CA 1
ATOM 2104 C C . LYS A 1 267 ? 13.468 -22.129 -16.592 1.00 53.72 267 LYS A C 1
ATOM 2106 O O . LYS A 1 267 ? 14.269 -22.006 -17.518 1.00 53.72 267 LYS A O 1
ATOM 2111 N N . SER A 1 268 ? 13.620 -21.563 -15.397 1.00 58.78 268 SER A N 1
ATOM 2112 C CA . SER A 1 268 ? 14.753 -20.714 -15.043 1.00 58.78 268 SER A CA 1
ATOM 2113 C C . SER A 1 268 ? 16.051 -21.464 -15.326 1.00 58.78 268 SER A C 1
ATOM 2115 O O . SER A 1 268 ? 16.388 -22.419 -14.623 1.00 58.78 268 SER A O 1
ATOM 2117 N N . VAL A 1 269 ? 16.759 -21.063 -16.379 1.00 84.25 269 VAL A N 1
ATOM 2118 C CA . VAL A 1 269 ? 18.016 -21.698 -16.775 1.00 84.25 269 VAL A CA 1
ATOM 2119 C C . VAL A 1 269 ? 19.073 -21.335 -15.732 1.00 84.25 269 VAL A C 1
ATOM 2121 O O . VAL A 1 269 ? 19.175 -20.179 -15.309 1.00 84.25 269 VAL A O 1
ATOM 2124 N N . GLU A 1 270 ? 19.835 -22.321 -15.261 1.00 88.62 270 GLU A N 1
ATOM 2125 C CA . GLU A 1 270 ? 20.961 -22.084 -14.355 1.00 88.62 270 GLU A CA 1
ATOM 2126 C C . GLU A 1 270 ? 22.004 -21.170 -15.012 1.00 88.62 270 GLU A C 1
ATOM 2128 O O . GLU A 1 270 ? 22.264 -21.272 -16.211 1.00 88.62 270 GLU A O 1
ATOM 2133 N N . LEU A 1 271 ? 22.582 -20.244 -14.235 1.00 89.94 271 LEU A N 1
ATOM 2134 C CA . LEU A 1 271 ? 23.641 -19.365 -14.737 1.00 89.94 271 LEU A CA 1
ATOM 2135 C C . LEU A 1 271 ? 24.845 -20.209 -15.185 1.00 89.94 271 LEU A C 1
ATOM 2137 O O . LEU A 1 271 ? 25.211 -21.152 -14.482 1.00 89.94 271 LEU A O 1
ATOM 2141 N N . PRO A 1 272 ? 25.500 -19.859 -16.306 1.00 90.69 272 PRO A N 1
ATOM 2142 C CA . PRO A 1 272 ? 26.700 -20.557 -16.735 1.00 90.69 272 PRO A CA 1
ATOM 2143 C C . PRO A 1 272 ? 27.802 -20.458 -15.663 1.00 90.69 272 PRO A C 1
ATOM 2145 O O . PRO A 1 272 ? 27.932 -19.416 -15.003 1.00 90.69 272 PRO A O 1
ATOM 2148 N N . PRO A 1 273 ? 28.611 -21.517 -15.481 1.00 86.06 273 PRO A N 1
ATOM 2149 C CA . PRO A 1 273 ? 29.692 -21.525 -14.503 1.00 86.06 273 PRO A CA 1
ATOM 2150 C C . PRO A 1 273 ? 30.667 -20.372 -14.776 1.00 86.06 273 PRO A C 1
ATOM 2152 O O . PRO A 1 273 ? 31.088 -20.146 -15.908 1.00 86.06 273 PRO A O 1
ATOM 2155 N N . GLY A 1 274 ? 30.994 -19.609 -13.730 1.00 90.81 274 GLY A N 1
ATOM 2156 C CA . GLY A 1 274 ? 31.850 -18.421 -13.829 1.00 90.81 274 GLY A CA 1
ATOM 2157 C C . GLY A 1 274 ? 31.144 -17.144 -14.299 1.00 90.81 274 GLY A C 1
ATOM 2158 O O . GLY A 1 274 ? 31.810 -16.129 -14.473 1.00 90.81 274 GLY A O 1
ATOM 2159 N N . GLY A 1 275 ? 29.821 -17.164 -14.503 1.00 94.38 275 GLY A N 1
ATOM 2160 C CA . GLY A 1 275 ? 29.057 -15.970 -14.878 1.00 94.38 275 GLY A CA 1
ATOM 2161 C C . GLY A 1 275 ? 29.369 -15.451 -16.283 1.00 94.38 275 GLY A C 1
ATOM 2162 O O . GLY A 1 275 ? 29.037 -14.315 -16.596 1.00 94.38 275 GLY A O 1
ATOM 2163 N N . VAL A 1 276 ? 30.000 -16.255 -17.142 1.00 96.88 276 VAL A N 1
ATOM 2164 C CA . VAL A 1 276 ? 30.304 -15.882 -18.528 1.00 96.88 276 VAL A CA 1
ATOM 2165 C C . VAL A 1 276 ? 29.455 -16.727 -19.466 1.00 96.88 276 VAL A C 1
ATOM 2167 O O . VAL A 1 276 ? 29.580 -17.949 -19.511 1.00 96.88 276 VAL A O 1
ATOM 2170 N N . TYR A 1 277 ? 28.590 -16.068 -20.227 1.00 97.06 277 TYR A N 1
ATOM 2171 C CA . TYR A 1 277 ? 27.781 -16.685 -21.269 1.00 97.06 277 TYR A CA 1
ATOM 2172 C C . TYR A 1 277 ? 28.450 -16.517 -22.633 1.00 97.06 277 TYR A C 1
ATOM 2174 O O . TYR A 1 277 ? 28.998 -15.459 -22.936 1.00 97.06 277 TYR A O 1
ATOM 2182 N N . THR A 1 278 ? 28.399 -17.553 -23.467 1.00 97.94 278 THR A N 1
ATOM 2183 C CA . THR A 1 278 ? 28.918 -17.508 -24.839 1.00 97.94 278 THR A CA 1
ATOM 2184 C C . THR A 1 278 ? 27.735 -17.435 -25.797 1.00 97.94 278 THR A C 1
ATOM 2186 O O . THR A 1 278 ? 26.930 -18.362 -25.847 1.00 97.94 278 THR A O 1
ATOM 2189 N N . ALA A 1 279 ? 27.612 -16.321 -26.518 1.00 97.12 279 ALA A N 1
ATOM 2190 C CA . ALA A 1 279 ? 26.459 -16.026 -27.356 1.00 97.12 279 ALA A CA 1
ATOM 2191 C C . ALA A 1 279 ? 26.395 -16.897 -28.614 1.00 97.12 279 ALA A C 1
ATOM 2193 O O . ALA A 1 279 ? 27.411 -17.186 -29.263 1.00 97.12 279 ALA A O 1
ATOM 2194 N N . ILE A 1 280 ? 25.168 -17.268 -28.977 1.00 96.94 280 ILE A N 1
ATOM 2195 C CA . ILE A 1 280 ? 24.860 -17.872 -30.274 1.00 96.94 280 ILE A CA 1
ATOM 2196 C C . ILE A 1 280 ? 24.782 -16.749 -31.320 1.00 96.94 280 ILE A C 1
ATOM 2198 O O . ILE A 1 280 ? 24.500 -15.595 -30.991 1.00 96.94 280 ILE A O 1
ATOM 2202 N N . ASP A 1 281 ? 25.063 -17.071 -32.583 1.00 97.69 281 ASP A N 1
ATOM 2203 C CA . ASP A 1 281 ? 25.035 -16.079 -33.656 1.00 97.69 281 ASP A CA 1
ATOM 2204 C C . ASP A 1 281 ? 23.668 -15.393 -33.778 1.00 97.69 281 ASP A C 1
ATOM 2206 O O . ASP A 1 281 ? 22.623 -16.047 -33.809 1.00 97.69 281 ASP A O 1
ATOM 2210 N N . GLY A 1 282 ? 23.674 -14.062 -33.838 1.00 96.62 282 GLY A N 1
ATOM 2211 C CA . GLY A 1 282 ? 22.469 -13.251 -33.988 1.00 96.62 282 GLY A CA 1
ATOM 2212 C C . GLY A 1 282 ? 21.640 -13.068 -32.712 1.00 96.62 282 GLY A C 1
ATOM 2213 O O . GLY A 1 282 ? 20.618 -12.376 -32.758 1.00 96.62 282 GLY A O 1
ATOM 2214 N N . GLU A 1 283 ? 22.066 -13.631 -31.580 1.00 97.44 283 GLU A N 1
ATOM 2215 C CA . GLU A 1 283 ? 21.375 -13.508 -30.298 1.00 97.44 283 GLU A CA 1
ATOM 2216 C C . GLU A 1 283 ? 21.441 -12.067 -29.764 1.00 97.44 283 GLU A C 1
ATOM 2218 O O . GLU A 1 283 ? 22.460 -11.385 -29.897 1.00 97.44 283 GLU A O 1
ATOM 2223 N N . ARG A 1 284 ? 20.349 -11.564 -29.172 1.00 98.25 284 ARG A N 1
ATOM 2224 C CA . ARG A 1 284 ? 20.309 -10.200 -28.621 1.00 98.25 284 ARG A CA 1
ATOM 2225 C C . ARG A 1 284 ? 20.605 -10.198 -27.129 1.00 98.25 284 ARG A C 1
ATOM 2227 O O . ARG A 1 284 ? 20.141 -11.067 -26.393 1.00 98.25 284 ARG A O 1
ATOM 2234 N N . VAL A 1 285 ? 21.267 -9.141 -26.661 1.00 97.69 285 VAL A N 1
ATOM 2235 C CA . VAL A 1 285 ? 21.604 -8.952 -25.237 1.00 97.69 285 VAL A CA 1
ATOM 2236 C C . VAL A 1 285 ? 20.363 -9.016 -24.336 1.00 97.69 285 VAL A C 1
ATOM 2238 O O . VAL A 1 285 ? 20.392 -9.670 -23.294 1.00 97.69 285 VAL A O 1
ATOM 2241 N N . LYS A 1 286 ? 19.246 -8.400 -24.749 1.00 97.44 286 LYS A N 1
ATOM 2242 C CA . LYS A 1 286 ? 17.982 -8.452 -23.992 1.00 97.44 286 LYS A CA 1
ATOM 2243 C C . LYS A 1 286 ? 17.404 -9.862 -23.843 1.00 97.44 286 LYS A C 1
ATOM 2245 O O . LYS A 1 286 ? 16.833 -10.171 -22.802 1.00 97.44 286 LYS A O 1
ATOM 2250 N N . ASP A 1 287 ? 17.566 -10.710 -24.858 1.00 97.06 287 ASP A N 1
ATOM 2251 C CA . ASP A 1 287 ? 16.997 -12.059 -24.865 1.00 97.06 287 ASP A CA 1
ATOM 2252 C C . ASP A 1 287 ? 17.814 -12.965 -23.932 1.00 97.06 287 ASP A C 1
ATOM 2254 O O . ASP A 1 287 ? 17.250 -13.767 -23.190 1.00 97.06 287 ASP A O 1
ATOM 2258 N N . ILE A 1 288 ? 19.135 -12.752 -23.881 1.00 96.62 288 ILE A N 1
ATOM 2259 C CA . ILE A 1 288 ? 20.040 -13.388 -22.912 1.00 96.62 288 ILE A CA 1
ATOM 2260 C C . ILE A 1 288 ? 19.678 -12.952 -21.489 1.00 96.62 288 ILE A C 1
ATOM 2262 O O . ILE A 1 288 ? 19.514 -13.798 -20.610 1.00 96.62 288 ILE A O 1
ATOM 2266 N N . ALA A 1 289 ? 19.500 -11.647 -21.257 1.00 96.06 289 ALA A N 1
ATOM 2267 C CA . ALA A 1 289 ? 19.133 -11.130 -19.940 1.00 96.06 289 ALA A CA 1
ATOM 2268 C C . ALA A 1 289 ? 17.796 -11.713 -19.449 1.00 96.06 289 ALA A C 1
ATOM 2270 O O . ALA A 1 289 ? 17.711 -12.186 -18.314 1.00 96.06 289 ALA A O 1
ATOM 2271 N N . LYS A 1 290 ? 16.787 -11.771 -20.334 1.00 94.94 290 LYS A N 1
ATOM 2272 C CA . LYS A 1 290 ? 15.482 -12.389 -20.057 1.00 94.94 290 LYS A CA 1
ATOM 2273 C C . LYS A 1 290 ? 15.617 -13.885 -19.754 1.00 94.94 290 LYS A C 1
ATOM 2275 O O . LYS A 1 290 ? 15.037 -14.350 -18.779 1.00 94.94 290 LYS A O 1
ATOM 2280 N N . ARG A 1 291 ? 16.411 -14.632 -20.534 1.00 94.94 291 ARG A N 1
ATOM 2281 C CA . ARG A 1 291 ? 16.607 -16.085 -20.355 1.00 94.94 291 ARG A CA 1
ATOM 2282 C C . ARG A 1 291 ? 17.178 -16.445 -18.984 1.00 94.94 291 ARG A C 1
ATOM 2284 O O . ARG A 1 291 ? 16.770 -17.445 -18.401 1.00 94.94 291 ARG A O 1
ATOM 2291 N N . TYR A 1 292 ? 18.116 -15.644 -18.482 1.00 94.06 292 TYR A N 1
ATOM 2292 C CA . TYR A 1 292 ? 18.771 -15.887 -17.193 1.00 94.06 292 TYR A CA 1
ATOM 2293 C C . TYR A 1 292 ? 18.143 -15.116 -16.023 1.00 94.06 292 TYR A C 1
ATOM 2295 O O . TYR A 1 292 ? 18.624 -15.240 -14.895 1.00 94.06 292 TYR A O 1
ATOM 2303 N N . GLY A 1 293 ? 17.085 -14.334 -16.270 1.00 92.75 293 GLY A N 1
ATOM 2304 C CA . GLY A 1 293 ? 16.413 -13.532 -15.246 1.00 92.75 293 GLY A CA 1
ATOM 2305 C C . GLY A 1 293 ? 17.310 -12.460 -14.622 1.00 92.75 293 GLY A C 1
ATOM 2306 O O . GLY A 1 293 ? 17.187 -12.179 -13.435 1.00 92.75 293 GLY A O 1
ATOM 2307 N N . VAL A 1 294 ? 18.249 -11.893 -15.388 1.00 94.44 294 VAL A N 1
ATOM 2308 C CA . VAL A 1 294 ? 19.197 -10.877 -14.900 1.00 94.44 294 VAL A CA 1
ATOM 2309 C C . VAL A 1 294 ? 18.807 -9.470 -15.351 1.00 94.44 294 VAL A C 1
ATOM 2311 O O . VAL A 1 294 ? 18.202 -9.279 -16.405 1.00 94.44 294 VAL A O 1
ATOM 2314 N N . ASN A 1 295 ? 19.193 -8.457 -14.570 1.00 94.06 295 ASN A N 1
ATOM 2315 C CA . ASN A 1 295 ? 18.929 -7.061 -14.910 1.00 94.06 295 ASN A CA 1
ATOM 2316 C C . ASN A 1 295 ? 19.756 -6.625 -16.135 1.00 94.06 295 ASN A C 1
ATOM 2318 O O . ASN A 1 295 ? 20.988 -6.589 -16.091 1.00 94.06 295 ASN A O 1
ATOM 2322 N N . LEU A 1 296 ? 19.066 -6.248 -17.214 1.00 96.56 296 LEU A N 1
ATOM 2323 C CA . LEU A 1 296 ? 19.664 -5.832 -18.484 1.00 96.56 296 LEU A CA 1
ATOM 2324 C C . LEU A 1 296 ? 20.623 -4.639 -18.351 1.00 96.56 296 LEU A C 1
ATOM 2326 O O . LEU A 1 296 ? 21.682 -4.648 -18.975 1.00 96.56 296 LEU A O 1
ATOM 2330 N N . ALA A 1 297 ? 20.291 -3.635 -17.535 1.00 96.19 297 ALA A N 1
ATOM 2331 C CA . ALA A 1 297 ? 21.161 -2.477 -17.333 1.00 96.19 297 ALA A CA 1
ATOM 2332 C C . ALA A 1 297 ? 22.503 -2.901 -16.723 1.00 96.19 297 ALA A C 1
ATOM 2334 O O . ALA A 1 297 ? 23.556 -2.454 -17.177 1.00 96.19 297 ALA A O 1
ATOM 2335 N N . LYS A 1 298 ? 22.479 -3.847 -15.772 1.00 95.94 298 LYS A N 1
ATOM 2336 C CA . LYS A 1 298 ? 23.706 -4.361 -15.154 1.00 95.94 298 LYS A CA 1
ATOM 2337 C C . LYS A 1 298 ? 24.538 -5.208 -16.114 1.00 95.94 298 LYS A C 1
ATOM 2339 O O . LYS A 1 298 ? 25.763 -5.138 -16.079 1.00 95.94 298 LYS A O 1
ATOM 2344 N N . VAL A 1 299 ? 23.889 -5.967 -17.002 1.00 97.19 299 VAL A N 1
ATOM 2345 C CA . VAL A 1 299 ? 24.588 -6.681 -18.084 1.00 97.19 299 VAL A CA 1
ATOM 2346 C C . VAL A 1 299 ? 25.310 -5.683 -18.992 1.00 97.19 299 VAL A C 1
ATOM 2348 O O . VAL A 1 299 ? 26.483 -5.883 -19.289 1.00 97.19 299 VAL A O 1
ATOM 2351 N N . LEU A 1 300 ? 24.661 -4.591 -19.406 1.00 97.50 300 LEU A N 1
ATOM 2352 C CA . LEU A 1 300 ? 25.299 -3.582 -20.261 1.00 97.50 300 LEU A CA 1
ATOM 2353 C C . LEU A 1 300 ? 26.484 -2.895 -19.564 1.00 97.50 300 LEU A C 1
ATOM 2355 O O . LEU A 1 300 ? 27.531 -2.720 -20.181 1.00 97.50 300 LEU A O 1
ATOM 2359 N N . GLU A 1 301 ? 26.355 -2.579 -18.275 1.00 96.88 301 GLU A N 1
ATOM 2360 C CA . GLU A 1 301 ? 27.421 -1.967 -17.470 1.00 96.88 301 GLU A CA 1
ATOM 2361 C C . GLU A 1 301 ? 28.669 -2.866 -17.372 1.00 96.88 301 GLU A C 1
ATOM 2363 O O . GLU A 1 301 ? 29.787 -2.421 -17.650 1.00 96.88 301 GLU A O 1
ATOM 2368 N N . LEU A 1 302 ? 28.480 -4.154 -17.052 1.00 97.56 302 LEU A N 1
ATOM 2369 C CA . LEU A 1 302 ? 29.569 -5.138 -16.935 1.00 97.56 302 LEU A CA 1
ATOM 2370 C C . LEU A 1 302 ? 30.277 -5.412 -18.270 1.00 97.56 302 LEU A C 1
ATOM 2372 O O . LEU A 1 302 ? 31.440 -5.812 -18.296 1.00 97.56 302 LEU A O 1
ATOM 2376 N N . ASN A 1 303 ? 29.584 -5.185 -19.384 1.00 97.62 303 ASN A N 1
ATOM 2377 C CA . ASN A 1 303 ? 30.078 -5.439 -20.734 1.00 97.62 303 ASN A CA 1
ATOM 2378 C C . ASN A 1 303 ? 30.419 -4.142 -21.489 1.00 97.62 303 ASN A C 1
ATOM 2380 O O . ASN A 1 303 ? 30.464 -4.128 -22.717 1.00 97.62 303 ASN A O 1
ATOM 2384 N N . SER A 1 304 ? 30.714 -3.063 -20.759 1.00 96.94 304 SER A N 1
ATOM 2385 C CA . SER A 1 304 ? 31.067 -1.739 -21.301 1.00 96.94 304 SER A CA 1
ATOM 2386 C C . SER A 1 304 ? 32.347 -1.704 -22.149 1.00 96.94 304 SER A C 1
ATOM 2388 O O . SER A 1 304 ? 32.571 -0.747 -22.885 1.00 96.94 304 SER A O 1
ATOM 2390 N N . HIS A 1 305 ? 33.167 -2.757 -22.106 1.00 96.75 305 HIS A N 1
ATOM 2391 C CA . HIS A 1 305 ? 34.340 -2.913 -22.971 1.00 96.75 305 HIS A CA 1
ATOM 2392 C C . HIS A 1 305 ? 33.979 -3.195 -24.444 1.00 96.75 305 HIS A C 1
ATOM 2394 O O . HIS A 1 305 ? 34.824 -3.018 -25.322 1.00 96.75 305 HIS A O 1
ATOM 2400 N N . TYR A 1 306 ? 32.735 -3.593 -24.742 1.00 96.81 306 TYR A N 1
ATOM 2401 C CA . TYR A 1 306 ? 32.237 -3.706 -26.113 1.00 96.81 306 TYR A CA 1
ATOM 2402 C C . TYR A 1 306 ? 31.696 -2.359 -26.608 1.00 96.81 306 TYR A C 1
ATOM 2404 O O . TYR A 1 306 ? 30.638 -1.889 -26.184 1.00 96.81 306 TYR A O 1
ATOM 2412 N N . VAL A 1 307 ? 32.406 -1.742 -27.553 1.00 96.56 307 VAL A N 1
ATOM 2413 C CA . VAL A 1 307 ? 32.003 -0.461 -28.149 1.00 96.56 307 VAL A CA 1
ATOM 2414 C C . VAL A 1 307 ? 30.679 -0.622 -28.904 1.00 96.56 307 VAL A C 1
ATOM 2416 O O . VAL A 1 307 ? 30.571 -1.434 -29.820 1.00 96.56 307 VAL A O 1
ATOM 2419 N N . GLY A 1 308 ? 29.666 0.166 -28.529 1.00 95.19 308 GLY A N 1
ATOM 2420 C CA . GLY A 1 308 ? 28.353 0.163 -29.187 1.00 95.19 308 GLY A CA 1
ATOM 2421 C C . GLY A 1 308 ? 27.410 -0.966 -28.754 1.00 95.19 308 GLY A C 1
ATOM 2422 O O . GLY A 1 308 ? 26.409 -1.220 -29.430 1.00 95.19 308 GLY A O 1
ATOM 2423 N N . LEU A 1 309 ? 27.692 -1.649 -27.640 1.00 97.38 309 LEU A N 1
ATOM 2424 C CA . LEU A 1 309 ? 26.781 -2.648 -27.089 1.00 97.38 309 LEU A CA 1
ATOM 2425 C C . LEU A 1 309 ? 25.502 -1.979 -26.554 1.00 97.38 309 LEU A C 1
ATOM 2427 O O . LEU A 1 309 ? 25.533 -1.198 -25.608 1.00 97.38 309 LEU A O 1
ATOM 2431 N N . GLN A 1 310 ? 24.363 -2.299 -27.160 1.00 97.81 310 GLN A N 1
ATOM 2432 C CA . GLN A 1 310 ? 23.034 -1.838 -26.768 1.00 97.81 310 GLN A CA 1
ATOM 2433 C C . GLN A 1 310 ? 22.127 -3.042 -26.486 1.00 97.81 310 GLN A C 1
ATOM 2435 O O . GLN A 1 310 ? 22.400 -4.165 -26.909 1.00 97.81 310 GLN A O 1
ATOM 2440 N N . ALA A 1 311 ? 20.988 -2.807 -25.829 1.00 96.12 311 ALA A N 1
ATOM 2441 C CA . ALA A 1 311 ? 20.001 -3.842 -25.501 1.00 96.12 311 ALA A CA 1
ATOM 2442 C C . ALA A 1 311 ? 19.564 -4.706 -26.705 1.00 96.12 311 ALA A C 1
ATOM 2444 O O . ALA A 1 311 ? 19.307 -5.904 -26.564 1.00 96.12 311 ALA A O 1
ATOM 2445 N N . ASN A 1 312 ? 19.478 -4.095 -27.891 1.00 97.31 312 ASN A N 1
ATOM 2446 C CA . ASN A 1 312 ? 19.049 -4.747 -29.130 1.00 97.31 312 ASN A CA 1
ATOM 2447 C C . ASN A 1 312 ? 20.215 -5.173 -30.042 1.00 97.31 312 ASN A C 1
ATOM 2449 O O . ASN A 1 312 ? 19.950 -5.681 -31.135 1.00 97.31 312 ASN A O 1
ATOM 2453 N N . SER A 1 313 ? 21.473 -4.974 -29.629 1.00 97.56 313 SER A N 1
ATOM 2454 C CA . SER A 1 313 ? 22.636 -5.385 -30.421 1.00 97.56 313 SER A CA 1
ATOM 2455 C C . SER A 1 313 ? 22.625 -6.898 -30.617 1.00 97.56 313 SER A C 1
ATOM 2457 O O . SER A 1 313 ? 22.411 -7.655 -29.668 1.00 97.56 313 SER A O 1
ATOM 2459 N N . ARG A 1 314 ? 22.831 -7.326 -31.866 1.00 98.00 314 ARG A N 1
ATOM 2460 C CA . ARG A 1 314 ? 23.003 -8.735 -32.220 1.00 98.00 314 ARG A CA 1
ATOM 2461 C C . ARG A 1 314 ? 24.455 -9.115 -31.988 1.00 98.00 314 ARG A C 1
ATOM 2463 O O . ARG A 1 314 ? 25.351 -8.451 -32.504 1.00 98.00 314 ARG A O 1
ATOM 2470 N N . LEU A 1 315 ? 24.664 -10.154 -31.200 1.00 97.69 315 LEU A N 1
ATOM 2471 C CA . LEU A 1 315 ? 25.984 -10.672 -30.895 1.00 97.69 315 LEU A CA 1
ATOM 2472 C C . LEU A 1 315 ? 26.423 -11.632 -31.996 1.00 97.69 315 LEU A C 1
ATOM 2474 O O . LEU A 1 315 ? 25.610 -12.370 -32.554 1.00 97.69 315 LEU A O 1
ATOM 2478 N N . LEU A 1 316 ? 27.715 -11.608 -32.309 1.00 97.62 316 LEU A N 1
ATOM 2479 C CA . LEU A 1 316 ? 28.318 -12.599 -33.191 1.00 97.62 316 LEU A CA 1
ATOM 2480 C C . LEU A 1 316 ? 28.498 -13.913 -32.432 1.00 97.62 316 LEU A C 1
ATOM 2482 O O . LEU A 1 316 ? 28.669 -13.915 -31.204 1.00 97.62 316 LEU A O 1
ATOM 2486 N N . HIS A 1 317 ? 28.519 -15.021 -33.167 1.00 97.25 317 HIS A N 1
ATOM 2487 C CA . HIS A 1 317 ? 28.864 -16.326 -32.612 1.00 97.25 317 HIS A CA 1
ATOM 2488 C C . HIS A 1 317 ? 30.144 -16.272 -31.757 1.00 97.25 317 HIS A C 1
ATOM 2490 O O . HIS A 1 317 ? 31.140 -15.664 -32.147 1.00 97.25 317 HIS A O 1
ATOM 2496 N N . ASN A 1 318 ? 30.121 -16.934 -30.597 1.00 97.25 318 ASN A N 1
ATOM 2497 C CA . ASN A 1 318 ? 31.225 -17.003 -29.633 1.00 97.25 318 ASN A CA 1
ATOM 2498 C C . ASN A 1 318 ? 31.583 -15.688 -28.915 1.00 97.25 318 ASN A C 1
ATOM 2500 O O . ASN A 1 318 ? 32.611 -15.621 -28.234 1.00 97.25 318 ASN A O 1
ATOM 2504 N N . THR A 1 319 ? 30.735 -14.657 -28.987 1.00 97.94 319 THR A N 1
ATOM 2505 C CA . THR A 1 319 ? 30.907 -13.456 -28.153 1.00 97.94 319 THR A CA 1
ATOM 2506 C C . THR A 1 319 ? 30.695 -13.805 -26.678 1.00 97.94 319 THR A C 1
ATOM 2508 O O . THR A 1 319 ? 29.683 -14.408 -26.322 1.00 97.94 319 THR A O 1
ATOM 2511 N N . LYS A 1 320 ? 31.626 -13.417 -25.800 1.00 97.88 320 LYS A N 1
ATOM 2512 C CA . LYS A 1 320 ? 31.542 -13.687 -24.356 1.00 97.88 320 LYS A CA 1
ATOM 2513 C C . LYS A 1 320 ? 30.885 -12.520 -23.624 1.00 97.88 320 LYS A C 1
ATOM 2515 O O . LYS A 1 320 ? 31.431 -11.422 -23.615 1.00 97.88 320 LYS A O 1
ATOM 2520 N N . ILE A 1 321 ? 29.747 -12.762 -22.988 1.00 97.88 321 ILE A N 1
ATOM 2521 C CA . ILE A 1 321 ? 29.011 -11.778 -22.190 1.00 97.88 321 ILE A CA 1
ATOM 2522 C C . ILE A 1 321 ? 29.137 -12.131 -20.712 1.00 97.88 321 ILE A C 1
ATOM 2524 O O . ILE A 1 321 ? 28.836 -13.251 -20.303 1.00 97.88 321 ILE A O 1
ATOM 2528 N N . ILE A 1 322 ? 29.556 -11.161 -19.905 1.00 97.75 322 ILE A N 1
ATOM 2529 C CA . ILE A 1 322 ? 29.604 -11.280 -18.449 1.00 97.75 322 ILE A CA 1
ATOM 2530 C C . ILE A 1 322 ? 28.195 -11.035 -17.902 1.00 97.75 322 ILE A C 1
ATOM 2532 O O . ILE A 1 322 ? 27.606 -9.977 -18.118 1.00 97.75 322 ILE A O 1
ATOM 2536 N N . LEU A 1 323 ? 27.640 -12.013 -17.199 1.00 97.00 323 LEU A N 1
ATOM 2537 C CA . LEU A 1 323 ? 26.366 -11.909 -16.501 1.00 97.00 323 LEU A CA 1
ATOM 2538 C C . LEU A 1 323 ? 26.622 -11.553 -15.030 1.00 97.00 323 LEU A C 1
ATOM 2540 O O . LEU A 1 323 ? 27.568 -12.070 -14.430 1.00 97.00 323 LEU A O 1
ATOM 2544 N N . PRO A 1 324 ? 25.794 -10.691 -14.415 1.00 94.31 324 PRO A N 1
ATOM 2545 C CA . PRO A 1 324 ? 25.923 -10.403 -12.995 1.00 94.31 324 PRO A CA 1
ATOM 2546 C C . PRO A 1 324 ? 25.677 -11.681 -12.174 1.00 94.31 324 PRO A C 1
ATOM 2548 O O . PRO A 1 324 ? 24.789 -12.469 -12.518 1.00 94.31 324 PRO A O 1
ATOM 2551 N N . PRO A 1 325 ? 26.424 -11.905 -11.077 1.00 88.19 325 PRO A N 1
ATOM 2552 C CA . PRO A 1 325 ? 26.168 -13.042 -10.208 1.00 88.19 325 PRO A CA 1
ATOM 2553 C C . PRO A 1 325 ? 24.759 -12.939 -9.611 1.00 88.19 325 PRO A C 1
ATOM 2555 O O . PRO A 1 325 ? 24.281 -11.852 -9.273 1.00 88.19 325 PRO A O 1
ATOM 2558 N N . ARG A 1 326 ? 24.097 -14.092 -9.442 1.00 75.62 326 ARG A N 1
ATOM 2559 C CA . ARG A 1 326 ? 22.739 -14.197 -8.866 1.00 75.62 326 ARG A CA 1
ATOM 2560 C C . ARG A 1 326 ? 22.615 -13.533 -7.488 1.00 75.62 326 ARG A C 1
ATOM 2562 O O . ARG A 1 326 ? 21.513 -13.173 -7.095 1.00 75.62 326 ARG A O 1
ATOM 2569 N N . SER A 1 327 ? 23.718 -13.314 -6.771 1.00 63.31 327 SER A N 1
ATOM 2570 C CA . SER A 1 327 ? 23.740 -12.576 -5.503 1.00 63.31 327 SER A CA 1
ATOM 2571 C C . SER A 1 327 ? 23.252 -11.128 -5.628 1.00 63.31 327 SER A C 1
ATOM 2573 O O . SER A 1 327 ? 22.702 -10.607 -4.665 1.00 63.31 327 SER A O 1
ATOM 2575 N N . HIS A 1 328 ? 23.347 -10.493 -6.801 1.00 52.28 328 HIS A N 1
ATOM 2576 C CA . HIS A 1 328 ? 22.741 -9.173 -7.019 1.00 52.28 328 HIS A CA 1
ATOM 2577 C C . HIS A 1 328 ? 21.227 -9.228 -7.259 1.00 52.28 328 HIS A C 1
ATOM 2579 O O . HIS A 1 328 ? 20.556 -8.218 -7.079 1.00 52.28 328 HIS A O 1
ATOM 2585 N N . LEU A 1 329 ? 20.671 -10.396 -7.601 1.00 51.34 329 LEU A N 1
ATOM 2586 C CA . LEU A 1 329 ? 19.221 -10.607 -7.660 1.00 51.34 329 LEU A CA 1
ATOM 2587 C C . LEU A 1 329 ? 18.616 -10.868 -6.271 1.00 51.34 329 LEU A C 1
ATOM 2589 O O . LEU A 1 329 ? 17.409 -10.728 -6.114 1.00 51.34 329 LEU A O 1
ATOM 2593 N N . ARG A 1 330 ? 19.430 -11.169 -5.241 1.00 45.94 330 ARG A N 1
ATOM 2594 C CA . ARG A 1 330 ? 18.942 -11.310 -3.853 1.00 45.94 330 ARG A CA 1
ATOM 2595 C C . ARG A 1 330 ? 18.405 -10.013 -3.249 1.00 45.94 330 ARG A C 1
ATOM 2597 O O . ARG A 1 330 ? 17.665 -10.086 -2.279 1.00 45.94 330 ARG A O 1
ATOM 2604 N N . TRP A 1 331 ? 18.689 -8.847 -3.829 1.00 45.38 331 TRP A N 1
ATOM 2605 C CA . TRP A 1 331 ? 18.029 -7.601 -3.414 1.00 45.38 331 TRP A CA 1
ATOM 2606 C C . TRP A 1 331 ? 16.545 -7.537 -3.829 1.00 45.38 331 TRP A C 1
ATOM 2608 O O . TRP A 1 331 ? 15.829 -6.659 -3.365 1.00 45.38 331 TRP A O 1
ATOM 2618 N N . LEU A 1 332 ? 16.067 -8.492 -4.640 1.00 43.59 332 LEU A N 1
ATOM 2619 C CA . LEU A 1 332 ? 14.646 -8.695 -4.959 1.00 43.59 332 LEU A CA 1
ATOM 2620 C C . LEU A 1 332 ? 14.038 -9.934 -4.271 1.00 43.59 332 LEU A C 1
ATOM 2622 O O . LEU A 1 332 ? 12.856 -10.212 -4.442 1.00 43.59 332 LEU A O 1
ATOM 2626 N N . SER A 1 333 ? 14.81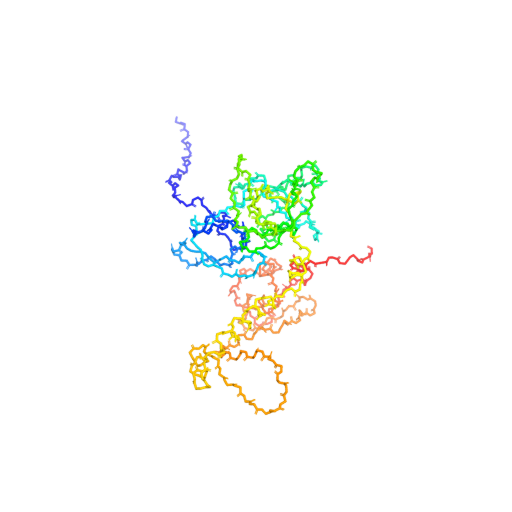3 -10.672 -3.472 1.00 45.03 333 SER A N 1
ATOM 2627 C CA . SER A 1 333 ? 14.315 -11.772 -2.639 1.00 45.03 333 SER A CA 1
ATOM 2628 C C . SER A 1 333 ? 15.034 -11.718 -1.291 1.00 45.03 333 SER A C 1
ATOM 2630 O O . SER A 1 333 ? 16.081 -12.346 -1.107 1.00 45.03 333 SER A O 1
ATOM 2632 N N . GLY A 1 334 ? 14.515 -10.890 -0.383 1.00 48.28 334 GLY A N 1
ATOM 2633 C CA . GLY A 1 334 ? 15.098 -10.661 0.934 1.00 48.28 334 GLY A CA 1
ATOM 2634 C C . GLY A 1 334 ? 15.394 -11.965 1.674 1.00 48.28 334 GLY A C 1
ATOM 2635 O O . GLY A 1 334 ? 14.500 -12.781 1.839 1.00 48.28 334 GLY A O 1
ATOM 2636 N N . VAL A 1 335 ? 16.669 -12.157 2.031 1.00 45.25 335 VAL A N 1
ATOM 2637 C CA . VAL A 1 335 ? 17.226 -12.658 3.308 1.00 45.25 335 VAL A CA 1
ATOM 2638 C C . VAL A 1 335 ? 18.763 -12.660 3.141 1.00 45.25 335 VAL A C 1
ATOM 2640 O O . VAL A 1 335 ? 19.288 -13.404 2.300 1.00 45.25 335 VAL A O 1
ATOM 2643 N N . PRO A 1 336 ? 19.536 -11.896 3.935 1.00 40.50 336 PRO A N 1
ATOM 2644 C CA . PRO A 1 336 ? 20.947 -12.184 4.131 1.00 40.50 336 PRO A CA 1
ATOM 2645 C C . PRO A 1 336 ? 21.096 -13.283 5.193 1.00 40.50 336 PRO A C 1
ATOM 2647 O O . PRO A 1 336 ? 20.672 -13.124 6.334 1.00 40.50 336 PRO A O 1
ATOM 2650 N N . GLN A 1 337 ? 21.722 -14.403 4.825 1.00 40.25 337 GLN A N 1
ATOM 2651 C CA . GLN A 1 337 ? 22.389 -15.253 5.810 1.00 40.25 337 GLN A CA 1
ATOM 2652 C C . GLN A 1 337 ? 23.801 -14.707 5.992 1.00 40.25 337 GLN A C 1
ATOM 2654 O O . GLN A 1 337 ? 24.601 -14.731 5.056 1.00 40.25 337 GLN A O 1
ATOM 2659 N N . CYS A 1 338 ? 24.083 -14.208 7.192 1.00 32.53 338 CYS A N 1
ATOM 2660 C CA . CYS A 1 338 ? 25.442 -14.044 7.674 1.00 32.53 338 CYS A CA 1
ATOM 2661 C C . CYS A 1 338 ? 26.068 -15.434 7.809 1.00 32.53 338 CYS A C 1
ATOM 2663 O O . CYS A 1 338 ? 25.601 -16.245 8.606 1.00 32.53 338 CYS A O 1
ATOM 2665 N N . THR A 1 339 ? 27.133 -15.696 7.062 1.00 46.62 339 THR A N 1
ATOM 2666 C CA . THR A 1 339 ? 28.141 -16.670 7.479 1.00 46.62 339 THR A CA 1
ATOM 2667 C C . THR A 1 339 ? 29.473 -15.954 7.533 1.00 46.62 339 THR A C 1
ATOM 2669 O O . THR A 1 339 ? 29.880 -15.316 6.562 1.00 46.62 339 THR A O 1
ATOM 2672 N N . GLU A 1 340 ? 30.063 -16.040 8.717 1.00 37.38 340 GLU A N 1
ATOM 2673 C CA . GLU A 1 340 ? 31.391 -15.601 9.122 1.00 37.38 340 GLU A CA 1
ATOM 2674 C C . GLU A 1 340 ? 32.455 -15.874 8.054 1.00 37.38 340 GLU A C 1
ATOM 2676 O O . GLU A 1 340 ? 32.468 -16.960 7.478 1.00 37.38 340 GLU A O 1
ATOM 2681 N N . PHE A 1 341 ? 33.349 -14.903 7.845 1.00 36.62 341 PHE A N 1
ATOM 2682 C C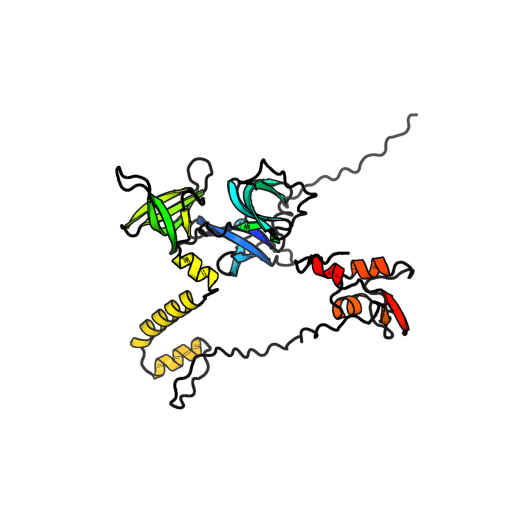A . PHE A 1 341 ? 34.803 -15.091 7.820 1.00 36.62 341 PHE A CA 1
ATOM 2683 C C . PHE A 1 341 ? 35.501 -13.771 8.144 1.00 36.62 341 PHE A C 1
ATOM 2685 O O . PHE A 1 341 ? 35.066 -12.728 7.601 1.00 36.62 341 PHE A O 1
#

Radius of gyration: 27.71 Å; chains: 1; bounding box: 72×91×68 Å

Secondary structure (DSSP, 8-state):
-PPPPPPP-------S---TTTSSTT-EEEEEPTTT--EEEEEEEE--SSS-TTEEEEEETTT--EEEEEGGGEEEPPTT-EEEEEETTEEEEEEEEEEETTEEEEEESSSS-----TTTS-S-GGGEEE-TTS----TT-EEEEEE--TTSPPEEEEEEEEEEEE-TTS-EEEEEEETTS-EEEEESSTTTEEE-HHHHHHHHTT-THHHHHHHHHHHHHHHTTS-HHHHHHHHHHTT-------SS--------------------PPPPGGGEEEPPTT-BHHHHHHHHT--HHHHHHHTTTSTT--TTPBPPTT-EEEPPPGGGGGGGS--------